Protein AF-Q16U23-F1 (afdb_monomer_lite)

Radius of gyration: 34.4 Å; chains: 1; bounding box: 84×52×74 Å

Organism: Aedes aegypti (NCBI:txid7159)

pLDDT: mean 77.45, std 17.78, range [35.06, 97.56]

Sequence (203 aa):
MEKRLAALRGIEYKDYAKANKNFLLKKDGRSEEEQIIDLMKQFEEEKEIHESMDNYRLAAVEDIENRLAALRDIPADDSSKEKPFAGKDLPSSSDDEGEENEEDAAKKLATRFLEEAAIDAKKHPMDDDEDELNNLDIPVPLDPSEIEELPWCTICNEDAVIRCVGCGGDLFCRGCFKECHDDDEDYRKHEIKPFKAVNKTKS

Structure (mmCIF, N/CA/C/O backbone):
data_AF-Q16U23-F1
#
_entry.id   AF-Q16U23-F1
#
loop_
_atom_site.group_PDB
_atom_site.id
_atom_site.type_symbol
_atom_site.label_atom_id
_atom_site.label_alt_id
_atom_site.label_comp_id
_atom_site.label_asym_id
_atom_site.label_entity_id
_atom_site.label_seq_id
_atom_site.pdbx_PDB_ins_code
_atom_site.Cartn_x
_atom_site.Cartn_y
_atom_site.Cartn_z
_atom_site.occupancy
_atom_site.B_iso_or_equiv
_atom_site.auth_seq_id
_atom_site.auth_comp_id
_atom_site.auth_asym_id
_atom_site.auth_atom_id
_atom_site.pdbx_PDB_model_num
ATOM 1 N N . MET A 1 1 ? -24.678 -12.467 29.300 1.00 74.44 1 MET A N 1
ATOM 2 C CA . MET A 1 1 ? -25.560 -13.325 28.474 1.00 74.44 1 MET A CA 1
ATOM 3 C C . MET A 1 1 ? -24.728 -14.190 27.526 1.00 74.44 1 MET A C 1
ATOM 5 O O . MET A 1 1 ? -24.894 -15.401 27.518 1.00 74.44 1 MET A O 1
ATOM 9 N N . GLU A 1 2 ? -23.757 -13.595 26.834 1.00 79.56 2 GLU A N 1
ATOM 10 C CA . GLU A 1 2 ? -22.861 -14.238 25.857 1.00 79.56 2 GLU A CA 1
ATOM 11 C C . GLU A 1 2 ? -22.093 -15.459 26.385 1.00 79.56 2 GLU A C 1
ATOM 13 O O . GLU A 1 2 ? -22.089 -16.497 25.733 1.00 79.56 2 GLU A O 1
ATOM 18 N N . LYS A 1 3 ? -21.550 -15.410 27.611 1.00 85.06 3 LYS A N 1
ATOM 19 C CA . LYS A 1 3 ? -20.885 -16.572 28.235 1.00 85.06 3 LYS A CA 1
ATOM 20 C C . LYS A 1 3 ? -21.789 -17.806 28.358 1.00 85.06 3 LYS A C 1
ATOM 22 O O . LYS A 1 3 ? -21.328 -18.929 28.188 1.00 85.06 3 LYS A O 1
ATOM 27 N N . ARG A 1 4 ? -23.082 -17.608 28.643 1.00 87.19 4 ARG A N 1
ATOM 28 C CA . ARG A 1 4 ? -24.059 -18.710 28.714 1.00 87.19 4 ARG A CA 1
ATOM 29 C C . ARG A 1 4 ? -24.419 -19.226 27.319 1.00 87.19 4 ARG A C 1
ATOM 31 O O . ARG A 1 4 ? -24.568 -20.428 27.150 1.00 87.19 4 ARG A O 1
ATOM 38 N N . LEU A 1 5 ? -24.512 -18.337 26.329 1.00 88.62 5 LEU A N 1
ATOM 39 C CA . LEU A 1 5 ? -24.772 -18.706 24.933 1.00 88.62 5 LEU A CA 1
ATOM 40 C C . LEU A 1 5 ? -23.610 -19.502 24.320 1.00 88.62 5 LEU A C 1
ATOM 42 O O . LEU A 1 5 ? -23.853 -20.491 23.638 1.00 88.62 5 LEU A O 1
ATOM 46 N N . ALA A 1 6 ? -22.363 -19.120 24.604 1.00 86.94 6 ALA A N 1
ATOM 47 C CA . ALA A 1 6 ? -21.170 -19.845 24.165 1.00 86.94 6 ALA A CA 1
ATOM 48 C C . ALA A 1 6 ? -21.098 -21.259 24.771 1.00 86.94 6 ALA A C 1
ATOM 50 O O . ALA A 1 6 ? -20.853 -22.222 24.049 1.00 86.94 6 ALA A O 1
ATOM 51 N N . ALA A 1 7 ? -21.435 -21.401 26.061 1.00 88.25 7 ALA A N 1
ATOM 52 C CA . ALA A 1 7 ? -21.515 -22.700 26.730 1.00 88.25 7 ALA A CA 1
ATOM 53 C C . ALA A 1 7 ? -22.599 -23.617 26.131 1.00 88.25 7 ALA A C 1
ATOM 55 O O . ALA A 1 7 ? -22.359 -24.810 25.972 1.00 88.25 7 ALA A O 1
ATOM 56 N N . LEU A 1 8 ? -23.762 -23.072 25.746 1.00 87.06 8 LEU A N 1
ATOM 57 C CA . LEU A 1 8 ? -24.793 -23.843 25.034 1.00 87.06 8 LEU A CA 1
ATOM 58 C C . LEU A 1 8 ? -24.373 -24.227 23.610 1.00 87.06 8 LEU A C 1
ATOM 60 O O . LEU A 1 8 ? -24.787 -25.270 23.115 1.00 87.06 8 LEU A O 1
ATOM 64 N N . ARG A 1 9 ? -23.570 -23.390 22.945 1.00 87.25 9 ARG A N 1
ATOM 65 C CA . ARG A 1 9 ? -23.052 -23.650 21.594 1.00 87.25 9 ARG A CA 1
ATOM 66 C C . ARG A 1 9 ? -21.810 -24.553 21.585 1.00 87.25 9 ARG A C 1
ATOM 68 O O . ARG A 1 9 ? -21.338 -24.880 20.505 1.00 87.25 9 ARG A O 1
ATOM 75 N N . GLY A 1 10 ? -21.288 -24.958 22.750 1.00 85.69 10 GLY A N 1
ATOM 76 C CA . GLY A 1 10 ? -20.089 -25.800 22.862 1.00 85.69 10 GLY A CA 1
ATOM 77 C C . GLY A 1 10 ? -18.794 -25.108 22.422 1.00 85.69 10 GLY A C 1
ATOM 78 O O . GLY A 1 10 ? -17.816 -25.782 22.116 1.00 85.69 10 GLY A O 1
ATOM 79 N N . ILE A 1 11 ? -18.787 -23.773 22.367 1.00 84.00 11 ILE A N 1
ATOM 80 C CA . ILE A 1 11 ? -17.655 -22.967 21.896 1.00 84.00 11 ILE A CA 1
ATOM 81 C C . ILE A 1 11 ? -17.009 -22.279 23.100 1.00 84.00 11 ILE A C 1
ATOM 83 O O . ILE A 1 11 ? -17.699 -21.800 24.005 1.00 84.00 11 ILE A O 1
ATOM 87 N N . GLU A 1 12 ? -15.677 -22.218 23.113 1.00 81.50 12 GLU A N 1
ATOM 88 C CA . GLU A 1 12 ? -14.923 -21.509 24.145 1.00 81.50 12 GLU A CA 1
ATOM 89 C C . GLU A 1 12 ? -15.281 -20.014 24.146 1.00 81.50 12 GLU A C 1
ATOM 91 O O . GLU A 1 12 ? -15.182 -19.319 23.133 1.00 81.50 12 GLU A O 1
ATOM 96 N N . TYR A 1 13 ? -15.707 -19.504 25.302 1.00 82.81 13 TYR A N 1
ATOM 97 C CA . TYR A 1 13 ? -16.031 -18.091 25.461 1.00 82.81 13 TYR A CA 1
ATOM 98 C C . TYR A 1 13 ? -14.754 -17.260 25.613 1.00 82.81 13 TYR A C 1
ATOM 100 O O . TYR A 1 13 ? -14.077 -17.343 26.640 1.00 82.81 13 TYR A O 1
ATOM 108 N N . LYS A 1 14 ? -14.472 -16.410 24.624 1.00 80.62 14 LYS A N 1
ATOM 109 C CA . LYS A 1 14 ? -13.379 -15.433 24.659 1.00 80.62 14 LYS A CA 1
ATOM 110 C C . LYS A 1 14 ? -13.944 -14.037 24.911 1.00 80.62 14 LYS A C 1
ATOM 112 O O . LYS A 1 14 ? -14.815 -13.563 24.189 1.00 80.62 14 LYS A O 1
ATOM 117 N N . ASP A 1 15 ? -13.453 -13.383 25.960 1.00 82.12 15 ASP A N 1
ATOM 118 C CA . ASP A 1 15 ? -13.866 -12.027 26.332 1.00 82.12 15 ASP A CA 1
ATOM 119 C C . ASP A 1 15 ? -13.068 -10.994 25.525 1.00 82.12 15 ASP A C 1
ATOM 121 O O . ASP A 1 15 ? -12.109 -10.385 26.008 1.00 82.12 15 ASP A O 1
ATOM 125 N N . TYR A 1 16 ? -13.445 -10.843 24.255 1.00 79.00 16 TYR A N 1
ATOM 126 C CA . TYR A 1 16 ? -12.785 -9.931 23.322 1.00 79.00 16 TYR A CA 1
ATOM 127 C C . TYR A 1 16 ? -12.897 -8.468 23.756 1.00 79.00 16 TYR A C 1
ATOM 129 O O . TYR A 1 16 ? -11.963 -7.699 23.558 1.00 79.00 16 TYR A O 1
ATOM 137 N N . ALA A 1 17 ? -13.984 -8.080 24.429 1.00 78.19 17 ALA A N 1
ATOM 138 C CA . ALA A 1 17 ? -14.135 -6.727 24.959 1.00 78.19 17 ALA A CA 1
ATOM 139 C C . ALA A 1 17 ? -13.076 -6.419 26.030 1.00 78.19 17 ALA A C 1
ATOM 141 O O . ALA A 1 17 ? -12.505 -5.326 26.059 1.00 78.19 17 ALA A O 1
ATOM 142 N N . LYS A 1 18 ? -12.775 -7.387 26.902 1.00 77.06 18 LYS A N 1
ATOM 143 C CA . LYS A 1 18 ? -11.715 -7.254 27.905 1.00 77.06 18 LYS A CA 1
ATOM 144 C C . LYS A 1 18 ? -10.317 -7.372 27.295 1.00 77.06 18 LYS A C 1
ATOM 146 O O . LYS A 1 18 ? -9.423 -6.636 27.709 1.00 77.06 18 LYS A O 1
ATOM 151 N N . ALA A 1 19 ? -10.129 -8.253 26.314 1.00 77.31 19 ALA A N 1
ATOM 152 C CA . ALA A 1 19 ? -8.865 -8.390 25.595 1.00 77.31 19 ALA A CA 1
ATOM 153 C C . ALA A 1 19 ? -8.507 -7.103 24.832 1.00 77.31 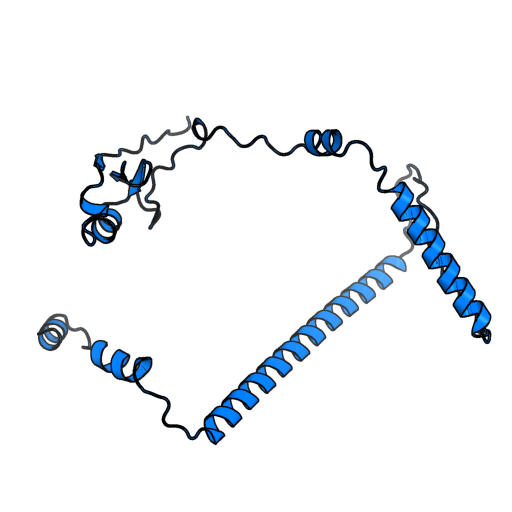19 ALA A C 1
ATOM 155 O O . ALA A 1 19 ? -7.409 -6.583 25.007 1.00 77.31 19 ALA A O 1
ATOM 156 N N . ASN A 1 20 ? -9.461 -6.521 24.101 1.00 75.94 20 ASN A N 1
ATOM 157 C CA . ASN A 1 20 ? -9.262 -5.278 23.354 1.00 75.94 20 ASN A CA 1
ATOM 158 C C . ASN A 1 20 ? -8.983 -4.094 24.280 1.00 75.94 20 ASN A C 1
ATOM 160 O O . ASN A 1 20 ? -8.070 -3.321 24.015 1.00 75.94 20 ASN A O 1
ATOM 164 N N . LYS A 1 21 ? -9.692 -3.974 25.412 1.00 76.44 21 LYS A N 1
ATOM 165 C CA . LYS A 1 21 ? -9.379 -2.949 26.426 1.00 76.44 21 LYS A CA 1
ATOM 166 C C . LYS A 1 21 ? -7.972 -3.112 27.001 1.00 76.44 21 LYS A C 1
ATOM 168 O O . LYS A 1 21 ? -7.301 -2.126 27.276 1.00 76.44 21 LYS A O 1
ATOM 173 N N . ASN A 1 22 ? -7.521 -4.350 27.171 1.00 74.25 22 ASN A N 1
ATOM 174 C CA . ASN A 1 22 ? -6.187 -4.636 27.679 1.00 74.25 22 ASN A CA 1
ATOM 175 C C . ASN A 1 22 ? -5.072 -4.470 26.642 1.00 74.25 22 ASN A C 1
ATOM 177 O O . ASN A 1 22 ? -3.918 -4.420 27.055 1.00 74.25 22 ASN A O 1
ATOM 181 N N . PHE A 1 23 ? -5.383 -4.443 25.349 1.00 75.50 23 PHE A N 1
ATOM 182 C CA . PHE A 1 23 ? -4.386 -4.358 24.284 1.00 75.50 23 PHE A CA 1
ATOM 183 C C . PHE A 1 23 ? -4.343 -2.960 23.654 1.00 75.50 23 PHE A C 1
ATOM 185 O O . PHE A 1 23 ? -3.281 -2.360 23.607 1.00 75.50 23 PHE A O 1
ATOM 192 N N . LEU A 1 24 ? -5.492 -2.397 23.261 1.00 74.25 24 LEU A N 1
ATOM 193 C CA . LEU A 1 24 ? -5.557 -1.097 22.579 1.00 74.25 24 LEU A CA 1
ATOM 194 C C . LEU A 1 24 ? -5.552 0.109 23.531 1.00 74.25 24 LEU A C 1
ATOM 196 O O . LEU A 1 24 ? -5.173 1.200 23.124 1.00 74.25 24 LEU A O 1
ATOM 200 N N . LEU A 1 25 ? -6.024 -0.046 24.774 1.00 74.56 25 LEU A N 1
ATOM 201 C CA . LEU A 1 25 ? -6.230 1.082 25.702 1.00 74.56 25 LEU A CA 1
ATOM 202 C C . LEU A 1 25 ? -5.202 1.147 26.841 1.00 74.56 25 LEU A C 1
ATOM 204 O O . LEU A 1 25 ? -5.287 2.040 27.690 1.00 74.56 25 LEU A O 1
ATOM 208 N N . LYS A 1 26 ? -4.238 0.223 26.898 1.00 77.25 26 LYS A N 1
ATOM 209 C CA . LYS A 1 26 ? -3.157 0.321 27.881 1.00 77.25 26 LYS A CA 1
ATOM 210 C C . LYS A 1 26 ? -2.155 1.364 27.410 1.00 77.25 26 LYS A C 1
ATOM 212 O O . LYS A 1 26 ? -1.522 1.193 26.378 1.00 77.25 26 LYS A O 1
ATOM 217 N N . LYS A 1 27 ? -2.019 2.437 28.189 1.00 75.75 27 LYS A N 1
ATOM 218 C CA . LYS A 1 27 ? -0.905 3.374 28.036 1.00 75.75 27 LYS A CA 1
ATOM 219 C C . LYS A 1 27 ? 0.396 2.636 28.335 1.00 75.75 27 LYS A C 1
ATOM 221 O O . LYS A 1 27 ? 0.423 1.828 29.267 1.00 75.75 27 LYS A O 1
ATOM 226 N N . ASP A 1 28 ? 1.428 2.910 27.540 1.00 80.88 28 ASP A N 1
ATOM 227 C CA . ASP A 1 28 ? 2.767 2.392 27.799 1.00 80.88 28 ASP A CA 1
ATOM 228 C C . ASP A 1 28 ? 3.204 2.854 29.197 1.00 80.88 28 ASP A C 1
ATOM 230 O O . ASP A 1 28 ? 3.132 4.038 29.527 1.00 80.88 28 ASP A O 1
ATOM 234 N N . GLY A 1 29 ? 3.527 1.884 30.049 1.00 85.38 29 GLY A N 1
ATOM 235 C CA . GLY A 1 29 ? 3.962 2.115 31.424 1.00 85.38 29 GLY A CA 1
ATOM 236 C C . GLY A 1 29 ? 5.479 2.098 31.576 1.00 85.38 29 GLY A C 1
ATOM 237 O O . GLY A 1 29 ? 5.958 2.262 32.697 1.00 85.38 29 GLY A O 1
ATOM 238 N N . ARG A 1 30 ? 6.217 1.852 30.484 1.00 86.31 30 ARG A N 1
ATOM 239 C CA . ARG A 1 30 ? 7.680 1.898 30.456 1.00 86.31 30 ARG A CA 1
ATOM 240 C C . ARG A 1 30 ? 8.172 3.321 30.684 1.00 86.31 30 ARG A C 1
ATOM 242 O O . ARG A 1 30 ? 7.500 4.279 30.297 1.00 86.31 30 ARG A O 1
ATOM 249 N N . SER A 1 31 ? 9.345 3.444 31.298 1.00 93.81 31 SER A N 1
ATOM 250 C CA . SER A 1 31 ? 10.021 4.737 31.458 1.00 93.81 31 SER A CA 1
ATOM 251 C C . SER A 1 31 ? 10.294 5.371 30.090 1.00 93.81 31 SER A C 1
ATOM 253 O O . SER A 1 31 ? 10.487 4.656 29.108 1.00 93.81 31 SER A O 1
ATOM 255 N N . GLU A 1 32 ? 10.366 6.701 30.019 1.00 91.88 32 GLU A N 1
ATOM 256 C CA . GLU A 1 32 ? 10.767 7.411 28.794 1.00 91.88 32 GLU A CA 1
ATOM 257 C C . GLU A 1 32 ? 12.127 6.909 28.281 1.00 91.88 32 GLU A C 1
ATOM 259 O O . GLU A 1 32 ? 12.302 6.708 27.084 1.00 91.88 32 GLU A O 1
ATOM 264 N N . GLU A 1 33 ? 13.063 6.605 29.186 1.00 93.50 33 GLU A N 1
ATOM 265 C CA . GLU A 1 33 ? 14.373 6.039 28.838 1.00 93.50 33 GLU A CA 1
ATOM 266 C C . GLU A 1 33 ? 14.252 4.666 28.162 1.00 93.50 33 GLU A C 1
ATOM 268 O O . GLU A 1 33 ? 14.900 4.407 27.152 1.00 93.50 33 GLU A O 1
ATOM 273 N N . GLU A 1 34 ? 13.390 3.791 28.682 1.00 94.56 34 GLU A N 1
ATOM 274 C CA . GLU A 1 34 ? 13.154 2.459 28.114 1.00 94.56 34 GLU A CA 1
ATOM 275 C C . GLU A 1 34 ? 12.469 2.546 26.747 1.00 94.56 34 GLU A C 1
ATOM 277 O O . GLU A 1 34 ? 12.786 1.766 25.851 1.00 94.56 34 GLU A O 1
ATOM 282 N N . GLN A 1 35 ? 11.559 3.507 26.569 1.00 93.25 35 GLN A N 1
ATOM 283 C CA . GLN A 1 35 ? 10.915 3.772 25.281 1.00 93.25 35 GLN A CA 1
ATOM 284 C C . GLN A 1 35 ? 11.929 4.270 24.243 1.00 93.25 35 GLN A C 1
ATOM 286 O O . GLN A 1 35 ? 11.892 3.836 23.094 1.00 93.25 35 GLN A O 1
ATOM 291 N N . ILE A 1 36 ? 12.861 5.140 24.644 1.00 95.44 36 ILE A N 1
ATOM 292 C CA . ILE A 1 36 ? 13.929 5.630 23.764 1.00 95.44 36 ILE A CA 1
ATOM 293 C C . ILE A 1 36 ? 14.875 4.491 23.374 1.00 95.44 36 ILE A C 1
ATOM 295 O O . ILE A 1 36 ? 15.218 4.373 22.202 1.00 95.44 36 ILE A O 1
ATOM 299 N N . ILE A 1 37 ? 15.271 3.632 24.319 1.00 96.25 37 ILE A N 1
ATOM 300 C CA . ILE A 1 37 ? 16.136 2.475 24.036 1.00 96.25 37 ILE A CA 1
ATOM 301 C C . ILE A 1 37 ? 15.467 1.522 23.037 1.00 96.25 37 ILE A C 1
ATOM 303 O O . ILE A 1 37 ? 16.113 1.063 22.099 1.00 96.25 37 ILE A O 1
ATOM 307 N N . ASP A 1 38 ? 14.177 1.244 23.217 1.00 95.62 38 ASP A N 1
ATOM 308 C CA . ASP A 1 38 ? 13.393 0.404 22.306 1.00 95.62 38 ASP A CA 1
ATOM 309 C C . ASP A 1 38 ? 13.312 1.013 20.899 1.00 95.62 38 ASP A C 1
ATOM 311 O O . ASP A 1 38 ? 13.543 0.327 19.906 1.00 95.62 38 ASP A O 1
ATOM 315 N N . LEU A 1 39 ? 13.084 2.327 20.812 1.00 95.44 39 LEU A N 1
ATOM 316 C CA . LEU A 1 39 ? 13.055 3.046 19.541 1.00 95.44 39 LEU A CA 1
ATOM 317 C C . LEU A 1 39 ? 14.425 3.054 18.846 1.00 95.44 39 LEU A C 1
ATOM 319 O O . LEU A 1 39 ? 14.506 2.854 17.636 1.00 95.44 39 LEU A O 1
ATOM 323 N N . MET A 1 40 ? 15.509 3.252 19.601 1.00 96.50 40 MET A N 1
ATOM 324 C CA . MET A 1 40 ? 16.873 3.166 19.072 1.00 96.50 40 MET A CA 1
ATOM 325 C C . MET A 1 40 ? 17.175 1.765 18.541 1.00 96.50 40 MET A C 1
ATOM 327 O O . MET A 1 40 ? 17.750 1.636 17.464 1.00 96.50 40 MET A O 1
ATOM 331 N N . LYS A 1 41 ? 16.746 0.724 19.261 1.00 97.19 41 LYS A N 1
ATOM 332 C CA . LYS A 1 41 ? 16.894 -0.667 18.829 1.00 97.19 41 LYS A CA 1
ATOM 333 C C . LYS A 1 41 ? 16.122 -0.941 17.539 1.00 97.19 41 LYS A C 1
ATOM 335 O O . LYS A 1 41 ? 16.677 -1.535 16.625 1.00 97.19 41 LYS A O 1
ATOM 340 N N . GLN A 1 42 ? 14.878 -0.469 17.441 1.00 96.81 42 GLN A N 1
ATOM 341 C CA . GLN A 1 42 ? 14.081 -0.584 16.219 1.00 96.81 42 GLN A CA 1
ATOM 342 C C . GLN A 1 42 ? 14.784 0.081 15.026 1.00 96.81 42 GLN A C 1
ATOM 344 O O . GLN A 1 42 ? 14.827 -0.493 13.942 1.00 96.81 42 GLN A O 1
ATOM 349 N N . PHE A 1 43 ? 15.360 1.269 15.227 1.00 97.56 43 PHE A N 1
ATOM 350 C CA . PHE A 1 43 ? 16.092 1.976 14.178 1.00 97.56 43 PHE A CA 1
ATOM 351 C C . PHE A 1 43 ? 17.371 1.242 13.750 1.00 97.56 43 PHE A C 1
ATOM 353 O O . PHE A 1 43 ? 17.695 1.200 12.566 1.00 97.56 43 PHE A O 1
ATOM 360 N N . GLU A 1 44 ? 18.105 0.656 14.698 1.00 96.56 44 GLU A N 1
ATOM 361 C CA . GLU A 1 44 ? 19.303 -0.135 14.398 1.00 96.56 44 GLU A CA 1
ATOM 362 C C . GLU A 1 44 ? 18.964 -1.403 13.601 1.00 96.56 44 GLU A C 1
ATOM 364 O O . GLU A 1 44 ? 19.615 -1.682 12.597 1.00 96.56 44 GLU A O 1
ATOM 369 N N . GLU A 1 45 ? 17.899 -2.113 13.982 1.00 96.75 45 GLU A N 1
ATOM 370 C CA . GLU A 1 45 ? 17.389 -3.270 13.235 1.00 96.75 45 GLU A CA 1
ATOM 371 C C . GLU A 1 45 ? 16.931 -2.882 11.821 1.00 96.75 45 GLU A C 1
ATOM 373 O O . GLU A 1 45 ? 17.238 -3.570 10.848 1.00 96.75 45 GLU A O 1
ATOM 378 N N . GLU A 1 46 ? 16.224 -1.759 11.681 1.00 96.25 46 GLU A N 1
ATOM 379 C CA . GLU A 1 46 ? 15.806 -1.240 10.377 1.00 96.25 46 GLU A CA 1
ATOM 380 C C . GLU A 1 46 ? 17.020 -0.906 9.503 1.00 96.25 46 GLU A C 1
ATOM 382 O O . GLU A 1 46 ? 17.075 -1.292 8.333 1.00 96.25 46 GLU A O 1
ATOM 387 N N . LYS A 1 47 ? 18.038 -0.264 10.082 1.00 96.81 47 LYS A N 1
ATOM 388 C CA . LYS A 1 47 ? 19.294 0.032 9.394 1.00 96.81 47 LYS A CA 1
ATOM 389 C C . LYS A 1 47 ? 19.995 -1.244 8.914 1.00 96.81 47 LYS A C 1
ATOM 391 O O . LYS A 1 47 ? 20.440 -1.283 7.769 1.00 96.81 47 LYS A O 1
ATOM 396 N N . GLU A 1 48 ? 20.066 -2.286 9.742 1.00 96.69 48 GLU A N 1
ATOM 397 C CA . GLU A 1 48 ? 20.654 -3.575 9.353 1.00 96.69 48 GLU A CA 1
ATOM 398 C C . GLU A 1 48 ? 19.887 -4.213 8.183 1.00 96.69 48 GLU A C 1
ATOM 400 O O . GLU A 1 48 ? 20.493 -4.709 7.229 1.00 96.69 48 GLU A O 1
ATOM 405 N N . ILE A 1 49 ? 18.551 -4.142 8.196 1.00 96.31 49 ILE A N 1
ATOM 406 C CA . ILE A 1 49 ? 17.721 -4.620 7.082 1.00 96.31 49 ILE A CA 1
ATOM 407 C C . ILE A 1 49 ? 18.052 -3.851 5.798 1.00 96.31 49 ILE A C 1
ATOM 409 O O . ILE A 1 49 ? 18.242 -4.482 4.754 1.00 96.31 49 ILE A O 1
ATOM 413 N N . HIS A 1 50 ? 18.166 -2.523 5.862 1.00 93.25 50 HIS A N 1
ATOM 414 C CA . HIS A 1 50 ? 18.558 -1.702 4.715 1.00 93.25 50 HIS A CA 1
ATOM 415 C C . HIS A 1 50 ? 19.927 -2.107 4.155 1.00 93.25 50 HIS A C 1
ATOM 417 O O . HIS A 1 50 ? 20.029 -2.403 2.964 1.00 93.25 50 HIS A O 1
ATOM 423 N N . GLU A 1 51 ? 20.949 -2.208 5.007 1.00 95.69 51 GLU A N 1
ATOM 424 C CA . GLU A 1 51 ? 22.299 -2.614 4.596 1.00 95.69 51 GLU A CA 1
ATOM 425 C C . GLU A 1 51 ? 22.311 -4.026 3.988 1.00 95.69 51 GLU A C 1
ATOM 427 O O . GLU A 1 51 ? 22.939 -4.263 2.954 1.00 95.69 51 GLU A O 1
ATOM 432 N N . SER A 1 52 ? 21.571 -4.970 4.577 1.00 95.38 52 SER A N 1
ATOM 433 C CA . SER A 1 52 ? 21.462 -6.336 4.052 1.00 95.38 52 SER A CA 1
ATOM 434 C C . SER A 1 52 ? 20.804 -6.385 2.668 1.00 95.38 52 SER A C 1
ATOM 436 O O . SER A 1 52 ? 21.245 -7.132 1.791 1.00 95.38 52 SER A O 1
ATOM 438 N N . MET A 1 53 ? 19.775 -5.561 2.450 1.00 94.75 53 MET A N 1
ATOM 439 C CA . MET A 1 53 ? 19.062 -5.478 1.181 1.00 94.75 53 MET A CA 1
ATOM 440 C C . MET A 1 53 ? 19.946 -4.861 0.097 1.00 94.75 53 MET A C 1
ATOM 442 O O . MET A 1 53 ? 19.947 -5.333 -1.040 1.00 94.75 53 MET A O 1
ATOM 446 N N . ASP A 1 54 ? 20.717 -3.834 0.441 1.00 95.00 54 ASP A N 1
ATOM 447 C CA . ASP A 1 54 ? 21.635 -3.199 -0.499 1.00 95.00 54 ASP A CA 1
ATOM 448 C C . ASP A 1 54 ? 22.784 -4.136 -0.871 1.00 95.00 54 ASP A C 1
ATOM 450 O O . ASP A 1 54 ? 23.087 -4.282 -2.054 1.00 95.00 54 ASP A O 1
ATOM 454 N N . ASN A 1 55 ? 23.329 -4.886 0.089 1.00 95.31 55 ASN A N 1
ATOM 455 C CA . ASN A 1 55 ? 24.311 -5.934 -0.197 1.00 95.31 55 ASN A CA 1
ATOM 456 C C . ASN A 1 55 ? 23.754 -7.008 -1.141 1.00 95.31 55 ASN A C 1
ATOM 458 O O . ASN A 1 55 ? 24.437 -7.421 -2.077 1.00 95.31 55 ASN A O 1
ATOM 462 N N . TYR A 1 56 ? 22.505 -7.439 -0.941 1.00 95.38 56 TYR A N 1
ATOM 463 C CA . TYR A 1 56 ? 21.855 -8.386 -1.849 1.00 95.38 56 TYR A CA 1
ATOM 464 C C . TYR A 1 56 ? 21.705 -7.815 -3.265 1.00 95.38 56 TYR A C 1
ATOM 466 O O . TYR A 1 56 ? 21.991 -8.505 -4.245 1.00 95.38 56 TYR A O 1
ATOM 474 N N . ARG A 1 57 ? 21.287 -6.548 -3.388 1.00 95.75 57 ARG A N 1
ATOM 475 C CA . ARG A 1 57 ? 21.169 -5.865 -4.685 1.00 95.75 57 ARG A CA 1
ATOM 476 C C . ARG A 1 57 ? 22.514 -5.763 -5.391 1.00 95.75 57 ARG A C 1
ATOM 478 O O . ARG A 1 57 ? 22.586 -6.084 -6.572 1.00 95.75 57 ARG A O 1
ATOM 485 N N . LEU A 1 58 ? 23.561 -5.357 -4.677 1.00 95.88 58 LEU A N 1
ATOM 486 C CA . LEU A 1 58 ? 24.913 -5.246 -5.223 1.00 95.88 58 LEU A CA 1
ATOM 487 C C . LEU A 1 58 ? 25.436 -6.608 -5.691 1.00 95.88 58 LEU A C 1
ATOM 489 O O . LEU A 1 58 ? 25.915 -6.714 -6.815 1.00 95.88 58 LEU A O 1
ATOM 493 N N . ALA A 1 59 ? 25.245 -7.663 -4.895 1.00 95.56 59 ALA A N 1
ATOM 494 C CA . ALA A 1 59 ? 25.625 -9.021 -5.282 1.00 95.56 59 ALA A CA 1
ATOM 495 C C . ALA A 1 59 ? 24.863 -9.518 -6.527 1.00 95.56 59 ALA A C 1
ATOM 497 O O . ALA A 1 59 ? 25.430 -10.198 -7.380 1.00 95.56 59 ALA A O 1
ATOM 498 N N . ALA A 1 60 ? 23.578 -9.172 -6.661 1.00 96.06 60 ALA A N 1
ATOM 499 C CA . ALA A 1 60 ? 22.796 -9.512 -7.849 1.00 96.06 60 ALA A CA 1
ATOM 500 C C . ALA A 1 60 ? 23.288 -8.770 -9.103 1.00 96.06 60 ALA A C 1
ATOM 502 O O . ALA A 1 60 ? 23.315 -9.353 -10.186 1.00 96.06 60 ALA A O 1
ATOM 503 N N . VAL A 1 61 ? 23.686 -7.501 -8.967 1.00 95.94 61 VAL A N 1
ATOM 504 C CA . VAL A 1 61 ? 24.289 -6.730 -10.065 1.00 95.94 61 VAL A CA 1
ATOM 505 C C . VAL A 1 61 ? 25.633 -7.337 -10.470 1.00 95.94 61 VAL A C 1
ATOM 507 O O . VAL A 1 61 ? 25.848 -7.558 -11.658 1.00 95.94 61 VAL A O 1
ATOM 510 N N . GLU A 1 62 ? 26.480 -7.702 -9.507 1.00 96.31 62 GLU A N 1
ATOM 511 C CA . GLU A 1 62 ? 27.769 -8.354 -9.767 1.00 96.31 62 GLU A CA 1
ATOM 512 C C . GLU A 1 62 ? 27.604 -9.687 -10.528 1.00 96.31 62 GLU A C 1
ATOM 514 O O . GLU A 1 62 ? 28.317 -9.946 -11.499 1.00 96.31 62 GLU A O 1
ATOM 519 N N . ASP A 1 63 ? 26.625 -10.527 -10.161 1.00 96.31 63 ASP A N 1
ATOM 520 C CA . ASP A 1 63 ? 26.312 -11.756 -10.914 1.00 96.31 63 ASP A CA 1
ATOM 521 C C . ASP A 1 63 ? 25.914 -11.454 -12.368 1.00 96.31 63 ASP A C 1
ATOM 523 O O . ASP A 1 63 ? 26.370 -12.120 -13.304 1.00 96.31 63 ASP A O 1
ATOM 527 N N . ILE A 1 64 ? 25.092 -10.423 -12.583 1.00 95.44 64 ILE A N 1
ATOM 528 C CA . ILE A 1 64 ? 24.681 -10.001 -13.927 1.00 95.44 64 ILE A CA 1
ATOM 529 C C . ILE A 1 64 ? 25.892 -9.519 -14.732 1.00 95.44 64 ILE A C 1
ATOM 531 O O . ILE A 1 64 ? 26.048 -9.923 -15.885 1.00 95.44 64 ILE A O 1
ATOM 535 N N . GLU A 1 65 ? 26.757 -8.696 -14.144 1.00 95.19 65 GLU A N 1
ATOM 536 C CA . GLU A 1 65 ? 27.970 -8.191 -14.792 1.00 95.19 65 GLU A CA 1
ATOM 537 C C . GLU A 1 65 ? 28.905 -9.332 -15.206 1.00 95.19 65 GLU A C 1
ATOM 539 O O . GLU A 1 65 ? 29.328 -9.393 -16.364 1.00 95.19 65 GLU A O 1
ATOM 544 N N . ASN A 1 66 ? 29.130 -10.300 -14.316 1.00 94.69 66 ASN A N 1
ATOM 545 C CA . ASN A 1 66 ? 29.930 -11.491 -14.601 1.00 94.69 66 ASN A CA 1
ATOM 546 C C . ASN A 1 66 ? 29.345 -12.317 -15.757 1.00 94.69 66 ASN A C 1
ATOM 548 O O . ASN A 1 66 ? 30.069 -12.768 -16.650 1.00 94.69 66 ASN A O 1
ATOM 552 N N . ARG A 1 67 ? 28.018 -12.487 -15.790 1.00 94.62 67 ARG A N 1
ATOM 553 C CA . ARG A 1 67 ? 27.327 -13.195 -16.880 1.00 94.62 67 ARG A CA 1
ATOM 554 C C . ARG A 1 67 ? 27.425 -12.448 -18.208 1.00 94.62 67 ARG A C 1
ATOM 556 O O . ARG A 1 67 ? 27.583 -13.083 -19.249 1.00 94.62 67 ARG A O 1
ATOM 563 N N . LEU A 1 68 ? 27.339 -11.119 -18.191 1.00 92.94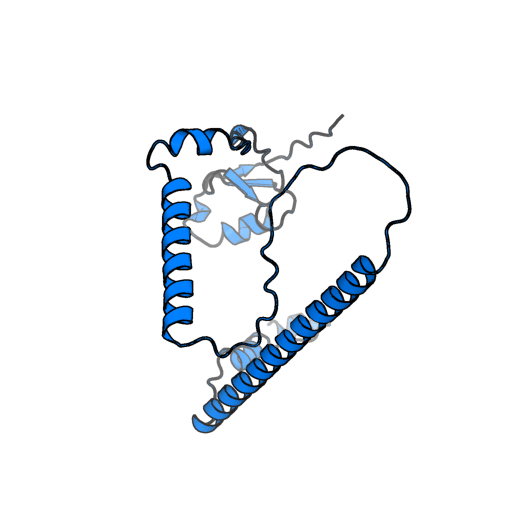 68 LEU A N 1
ATOM 564 C CA . LEU A 1 68 ? 27.490 -10.294 -19.390 1.00 92.94 68 LEU A CA 1
ATOM 565 C C . LEU A 1 68 ? 28.923 -10.334 -19.929 1.00 92.94 68 LEU A C 1
ATOM 567 O O . LEU A 1 68 ? 29.095 -10.422 -21.143 1.00 92.94 68 LEU A O 1
ATOM 571 N N . ALA A 1 69 ? 29.933 -10.315 -19.057 1.00 91.19 69 ALA A N 1
ATOM 572 C CA . ALA A 1 69 ? 31.331 -10.480 -19.451 1.00 91.19 69 ALA A CA 1
ATOM 573 C C . ALA A 1 69 ? 31.558 -11.840 -20.133 1.00 91.19 69 ALA A C 1
ATOM 575 O O . ALA A 1 69 ? 32.038 -11.890 -21.263 1.00 91.19 69 ALA A O 1
ATOM 576 N N . ALA A 1 70 ? 31.075 -12.927 -19.521 1.00 91.75 70 ALA A N 1
ATOM 577 C CA . ALA A 1 70 ? 31.179 -14.269 -20.093 1.00 91.75 70 ALA A CA 1
ATOM 578 C C . ALA A 1 70 ? 30.487 -14.405 -21.463 1.00 91.75 70 ALA A C 1
ATOM 580 O O . ALA A 1 70 ? 30.961 -15.146 -22.317 1.00 91.75 70 ALA A O 1
ATOM 581 N N . LEU A 1 71 ? 29.375 -13.695 -21.693 1.00 88.12 71 LEU A N 1
ATOM 582 C CA . LEU A 1 71 ? 28.690 -13.671 -22.991 1.00 88.12 71 LEU A CA 1
ATOM 583 C C . LEU A 1 71 ? 29.425 -12.833 -24.044 1.00 88.12 71 LEU A C 1
ATOM 585 O O . LEU A 1 71 ? 29.331 -13.141 -25.230 1.00 88.12 71 LEU A O 1
ATOM 589 N N . ARG A 1 72 ? 30.141 -11.782 -23.632 1.00 84.19 72 ARG A N 1
ATOM 590 C CA . ARG A 1 72 ? 30.941 -10.937 -24.532 1.00 84.19 72 ARG A CA 1
ATOM 591 C C . ARG A 1 72 ? 32.210 -11.636 -25.024 1.00 84.19 72 ARG A C 1
ATOM 593 O O . ARG A 1 72 ? 32.620 -11.378 -26.151 1.00 84.19 72 ARG A O 1
ATOM 600 N N . ASP A 1 73 ? 32.777 -12.539 -24.228 1.00 68.12 73 ASP A N 1
ATOM 601 C CA . ASP A 1 73 ? 33.993 -13.290 -24.572 1.00 68.12 73 ASP A CA 1
ATOM 602 C C . ASP A 1 73 ? 33.741 -14.528 -25.457 1.00 68.12 73 ASP A C 1
ATOM 604 O O . ASP A 1 73 ? 34.685 -15.216 -25.848 1.00 68.12 73 ASP A O 1
ATOM 608 N N . ILE A 1 74 ? 32.484 -14.823 -25.811 1.00 60.94 74 ILE A N 1
ATOM 609 C CA . ILE A 1 74 ? 32.154 -15.854 -26.804 1.00 60.94 74 ILE A CA 1
ATOM 610 C C . ILE A 1 74 ? 32.216 -15.200 -28.195 1.00 60.94 74 ILE A C 1
ATOM 612 O O . ILE A 1 74 ? 31.323 -14.415 -28.528 1.00 60.94 74 ILE A O 1
ATOM 616 N N . PRO A 1 75 ? 33.219 -15.502 -29.046 1.00 49.25 75 PRO A N 1
ATOM 617 C CA . PRO A 1 75 ? 33.211 -15.021 -30.418 1.00 49.25 75 PRO A CA 1
ATOM 618 C C . PRO A 1 75 ? 32.016 -15.649 -31.139 1.00 49.25 75 PRO A C 1
ATOM 620 O O . PRO A 1 75 ? 31.912 -16.870 -31.251 1.00 49.25 75 PRO A O 1
ATOM 623 N N . ALA A 1 76 ? 31.092 -14.807 -31.598 1.00 49.97 76 ALA A N 1
ATOM 624 C CA . ALA A 1 76 ? 29.958 -15.226 -32.407 1.00 49.97 76 ALA A CA 1
ATOM 625 C C . ALA A 1 76 ? 30.459 -15.776 -33.755 1.00 49.97 76 ALA A C 1
ATOM 627 O O . ALA A 1 76 ? 30.723 -15.009 -34.681 1.00 49.97 76 ALA A O 1
ATOM 628 N N . ASP A 1 77 ? 30.603 -17.098 -33.854 1.00 41.12 77 ASP A N 1
ATOM 629 C CA . ASP A 1 77 ? 30.833 -17.797 -35.117 1.00 41.12 77 ASP A CA 1
ATOM 630 C C . ASP A 1 77 ? 29.486 -18.219 -35.739 1.00 41.12 77 ASP A C 1
ATOM 632 O O . ASP A 1 77 ? 28.798 -19.119 -35.263 1.00 41.12 77 ASP A O 1
ATOM 636 N N . ASP A 1 78 ? 29.133 -17.454 -36.774 1.00 44.06 78 ASP A N 1
ATOM 637 C CA . ASP A 1 78 ? 28.329 -17.748 -37.967 1.00 44.06 78 ASP A CA 1
ATOM 638 C C . ASP A 1 78 ? 26.883 -18.279 -37.848 1.00 44.06 78 ASP A C 1
ATOM 640 O O . ASP A 1 78 ? 26.634 -19.475 -37.700 1.00 44.06 78 ASP A O 1
ATOM 644 N N . SER A 1 79 ? 25.903 -17.392 -38.095 1.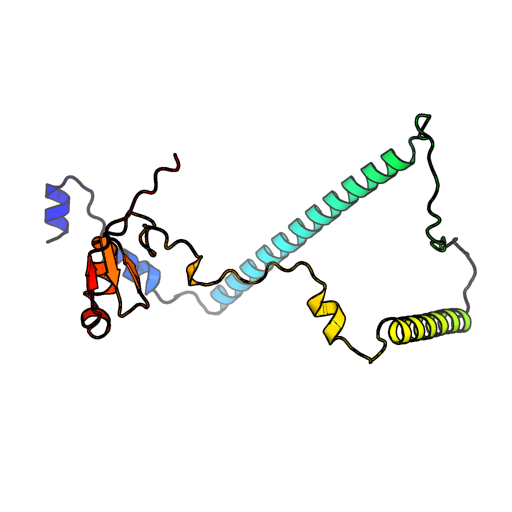00 42.03 79 SER A N 1
ATOM 645 C CA . SER A 1 79 ? 24.964 -17.511 -39.237 1.00 42.03 79 SER A CA 1
ATOM 646 C C . SER A 1 79 ? 23.847 -16.453 -39.195 1.00 42.03 79 SER A C 1
ATOM 648 O O . SER A 1 79 ? 22.799 -16.685 -38.606 1.00 42.03 79 SER A O 1
ATOM 650 N N . SER A 1 80 ? 24.055 -15.315 -39.871 1.00 38.75 80 SER A N 1
ATOM 651 C CA . SER A 1 80 ? 23.117 -14.705 -40.843 1.00 38.75 80 SER A CA 1
ATOM 652 C C . SER A 1 80 ? 23.431 -13.219 -41.051 1.00 38.75 80 SER A C 1
ATOM 654 O O . SER A 1 80 ? 23.173 -12.373 -40.197 1.00 38.75 80 SER A O 1
ATOM 656 N N . LYS A 1 81 ? 23.972 -12.909 -42.233 1.00 42.22 81 LYS A N 1
ATOM 657 C CA . LYS A 1 81 ? 24.052 -11.560 -42.804 1.00 42.22 81 LYS A CA 1
ATOM 658 C C . LYS A 1 81 ? 22.661 -10.913 -42.818 1.00 42.22 81 LYS A C 1
ATOM 660 O O . LYS A 1 81 ? 21.750 -11.537 -43.344 1.00 42.22 81 LYS A O 1
ATOM 665 N N . GLU A 1 82 ? 22.546 -9.674 -42.331 1.00 39.78 82 GLU A N 1
ATOM 666 C CA . GLU A 1 82 ? 22.069 -8.485 -43.072 1.00 39.78 82 GLU A CA 1
ATOM 667 C C . GLU A 1 82 ? 22.175 -7.205 -42.201 1.00 39.78 82 GLU A C 1
ATOM 669 O O . GLU A 1 82 ? 21.420 -7.005 -41.260 1.00 39.78 82 GLU A O 1
ATOM 674 N N . LYS A 1 83 ? 23.106 -6.331 -42.620 1.00 37.75 83 LYS A N 1
ATOM 675 C CA . LYS A 1 83 ? 23.205 -4.857 -42.471 1.00 37.75 83 LYS A CA 1
ATOM 676 C C . LYS A 1 83 ? 23.519 -4.215 -41.094 1.00 37.75 83 LYS A C 1
ATOM 678 O O . LYS A 1 83 ? 22.732 -4.320 -40.162 1.00 37.75 83 LYS A O 1
ATOM 683 N N . PRO A 1 84 ? 24.611 -3.418 -41.003 1.00 37.72 84 PRO A N 1
ATOM 684 C CA . PRO A 1 84 ? 24.931 -2.608 -39.833 1.00 37.72 84 PRO A CA 1
ATOM 685 C C . PRO A 1 84 ? 24.199 -1.259 -39.897 1.00 37.72 84 PRO A C 1
ATOM 687 O O . PRO A 1 84 ? 24.376 -0.495 -40.848 1.00 37.72 84 PRO A O 1
ATOM 690 N N . PHE A 1 85 ? 23.402 -0.938 -38.878 1.00 35.06 85 PHE A N 1
ATOM 691 C CA . PHE A 1 85 ? 22.980 0.439 -38.633 1.00 35.06 85 PHE A CA 1
ATOM 692 C C . PHE A 1 85 ? 24.029 1.092 -37.732 1.00 35.06 85 PHE A C 1
ATOM 694 O O . PHE A 1 85 ? 24.185 0.731 -36.567 1.00 35.06 85 PHE A O 1
ATOM 701 N N . ALA A 1 86 ? 24.804 2.003 -38.317 1.00 48.97 86 ALA A N 1
ATOM 702 C CA . ALA A 1 86 ? 25.834 2.770 -37.638 1.00 48.97 86 ALA A CA 1
ATOM 703 C C . ALA A 1 86 ? 25.209 3.637 -36.533 1.00 48.97 86 ALA A C 1
ATOM 705 O O . ALA A 1 86 ? 24.427 4.551 -36.799 1.00 48.97 86 ALA A O 1
ATOM 706 N N . GLY A 1 87 ? 25.576 3.331 -35.292 1.00 41.62 87 GLY A N 1
ATOM 707 C CA . GLY A 1 87 ? 25.110 3.987 -34.078 1.00 41.62 87 GLY A CA 1
ATOM 708 C C . GLY A 1 87 ? 26.269 4.361 -33.158 1.00 41.62 87 GLY A C 1
ATOM 709 O O . GLY A 1 87 ? 26.307 3.884 -32.039 1.00 41.62 87 GLY A O 1
ATOM 710 N N . LYS A 1 88 ? 27.181 5.199 -33.670 1.00 39.41 88 LYS A N 1
ATOM 711 C CA . LYS A 1 88 ? 27.826 6.319 -32.958 1.00 39.41 88 LYS A CA 1
ATOM 712 C C . LYS A 1 88 ? 28.581 5.964 -31.665 1.00 39.41 88 LYS A C 1
ATOM 714 O O . LYS A 1 88 ? 28.003 5.916 -30.587 1.00 39.41 88 LYS A O 1
ATOM 719 N N . ASP A 1 89 ? 29.890 5.787 -31.828 1.00 40.09 89 ASP A N 1
ATOM 720 C CA . ASP A 1 89 ? 30.964 6.305 -30.969 1.00 40.09 89 ASP A CA 1
ATOM 721 C C . ASP A 1 89 ? 30.609 6.514 -29.489 1.00 40.09 89 ASP A C 1
ATOM 723 O O . ASP A 1 89 ? 30.284 7.615 -29.045 1.00 40.09 89 ASP A O 1
ATOM 727 N N . LEU A 1 90 ? 30.751 5.449 -28.703 1.00 43.31 90 LEU A N 1
ATOM 728 C CA . LEU A 1 90 ? 31.056 5.592 -27.286 1.00 43.31 90 LEU A CA 1
ATOM 729 C C . LEU A 1 90 ? 32.539 6.000 -27.206 1.00 43.31 90 LEU A C 1
ATOM 731 O O . LEU A 1 90 ? 33.380 5.228 -27.680 1.00 43.31 90 LEU A O 1
ATOM 735 N N . PRO A 1 91 ? 32.911 7.169 -26.651 1.00 51.69 91 PRO A N 1
ATOM 736 C CA . PRO A 1 91 ? 34.311 7.448 -26.397 1.00 51.69 91 PRO A CA 1
ATOM 737 C C . PRO A 1 91 ? 34.766 6.472 -25.316 1.00 51.69 91 PRO A C 1
ATOM 739 O O . PRO A 1 91 ? 34.388 6.583 -24.150 1.00 51.69 91 PRO A O 1
ATOM 742 N N . SER A 1 92 ? 35.552 5.485 -25.735 1.00 39.22 92 SER A N 1
ATOM 743 C CA . SER A 1 92 ? 36.373 4.677 -24.847 1.00 39.22 92 SER A CA 1
ATOM 744 C C . SER A 1 92 ? 37.225 5.643 -24.031 1.00 39.22 92 SER A C 1
ATOM 746 O O . SER A 1 92 ? 38.092 6.317 -24.590 1.00 39.22 92 SER A O 1
ATOM 748 N N . SER A 1 93 ? 36.957 5.749 -22.730 1.00 44.56 93 SER A N 1
ATOM 749 C CA . SER A 1 93 ? 37.875 6.392 -21.796 1.00 44.56 93 SER A CA 1
ATOM 750 C C . SER A 1 93 ? 39.107 5.501 -21.727 1.00 44.56 93 SER A C 1
ATOM 752 O O . SER A 1 93 ? 39.156 4.562 -20.941 1.00 44.56 93 SER A O 1
ATOM 754 N N . SER A 1 94 ? 40.046 5.725 -22.644 1.00 42.06 94 SER A N 1
ATOM 755 C CA . SER A 1 94 ? 41.399 5.213 -22.507 1.00 42.06 94 SER A CA 1
ATOM 756 C C . SER A 1 94 ? 41.967 5.813 -21.233 1.00 42.06 94 SER A C 1
ATOM 758 O O . SER A 1 94 ? 41.931 7.034 -21.074 1.00 42.06 94 SER A O 1
ATOM 760 N N . ASP A 1 95 ? 42.469 4.947 -20.360 1.00 51.09 95 ASP A N 1
ATOM 761 C CA . ASP A 1 95 ? 43.489 5.290 -19.382 1.00 51.09 95 ASP A CA 1
ATOM 762 C C . ASP A 1 95 ? 44.532 6.197 -20.052 1.00 51.09 95 ASP A C 1
ATOM 764 O O . ASP A 1 95 ? 45.173 5.799 -21.032 1.00 51.09 95 ASP A O 1
ATOM 768 N N . ASP A 1 96 ? 44.651 7.425 -19.555 1.00 50.06 96 ASP A N 1
ATOM 769 C CA . ASP A 1 96 ? 45.803 8.293 -19.765 1.00 50.06 96 ASP A CA 1
ATOM 770 C C . ASP A 1 96 ? 46.381 8.555 -18.374 1.00 50.06 96 ASP A C 1
ATOM 772 O O . ASP A 1 96 ? 45.939 9.429 -17.633 1.00 50.06 96 ASP A O 1
ATOM 776 N N . GLU A 1 97 ? 47.316 7.692 -17.985 1.00 53.66 97 GLU A N 1
ATOM 777 C CA . GLU A 1 97 ? 48.182 7.848 -16.817 1.00 53.66 97 GLU A CA 1
ATOM 778 C C . GLU A 1 97 ? 49.147 9.017 -17.083 1.00 53.66 97 GLU A C 1
ATOM 780 O O . GLU A 1 97 ? 50.325 8.835 -17.403 1.00 53.66 97 GLU A O 1
ATOM 785 N N . GLY A 1 98 ? 48.625 10.237 -17.001 1.00 55.84 98 GLY A N 1
ATOM 786 C CA . GLY A 1 98 ? 49.380 11.482 -17.002 1.00 55.84 98 GLY A CA 1
ATOM 787 C C . GLY A 1 98 ? 48.891 12.362 -15.858 1.00 55.84 98 GLY A C 1
ATOM 788 O O . GLY A 1 98 ? 47.701 12.384 -15.561 1.00 55.84 98 GLY A O 1
ATOM 789 N N . GLU A 1 99 ? 49.795 13.082 -15.189 1.00 58.06 99 GLU A N 1
ATOM 790 C CA . GLU A 1 99 ? 49.411 14.128 -14.232 1.00 58.06 99 GLU A CA 1
ATOM 791 C C . GLU A 1 99 ? 48.602 15.207 -14.973 1.00 58.06 99 GLU A C 1
ATOM 793 O O . GLU A 1 99 ? 49.159 16.147 -15.543 1.00 58.06 99 GLU A O 1
ATOM 798 N N . GLU A 1 100 ? 47.278 15.049 -15.007 1.00 59.00 100 GLU A N 1
ATOM 799 C CA . GLU A 1 100 ? 46.359 16.063 -15.505 1.00 59.00 100 GLU A CA 1
ATOM 800 C C . GLU A 1 100 ? 46.480 17.283 -14.581 1.00 59.00 100 GLU A C 1
ATOM 802 O O . GLU A 1 100 ? 46.086 17.243 -13.414 1.00 59.00 100 GLU A O 1
ATOM 807 N N . ASN A 1 101 ? 47.059 18.378 -15.080 1.00 74.69 101 ASN A N 1
ATOM 808 C CA . ASN A 1 101 ? 47.093 19.634 -14.339 1.00 74.69 101 ASN A CA 1
ATOM 809 C C . ASN A 1 101 ? 45.648 20.082 -14.038 1.00 74.69 101 ASN A C 1
ATOM 811 O O . ASN A 1 101 ? 44.768 19.954 -14.892 1.00 74.69 101 ASN A O 1
ATOM 815 N N . GLU A 1 102 ? 45.400 20.653 -12.853 1.00 78.06 102 GLU A N 1
ATOM 816 C CA . GLU A 1 102 ? 44.058 21.083 -12.407 1.00 78.06 102 GLU A CA 1
ATOM 817 C C . GLU A 1 102 ? 43.364 21.996 -13.437 1.00 78.06 102 GLU A C 1
ATOM 819 O O . GLU A 1 102 ? 42.142 21.976 -13.598 1.00 78.06 102 GLU A O 1
ATOM 824 N N . GLU A 1 103 ? 44.156 22.769 -14.183 1.00 79.81 103 GLU A N 1
ATOM 825 C CA . GLU A 1 103 ? 43.683 23.647 -15.249 1.00 79.81 103 GLU A CA 1
ATOM 826 C C . GLU A 1 103 ? 43.068 22.884 -16.438 1.00 79.81 103 GLU A C 1
ATOM 828 O O . GLU A 1 103 ? 42.090 23.343 -17.031 1.00 79.81 103 GLU A O 1
ATOM 833 N N . ASP A 1 104 ? 43.603 21.716 -16.787 1.00 84.06 104 ASP A N 1
ATOM 834 C CA . ASP A 1 104 ? 43.138 20.924 -17.928 1.00 84.06 104 ASP A CA 1
ATOM 835 C C . ASP A 1 104 ? 41.898 20.095 -17.567 1.00 84.06 104 ASP A C 1
ATOM 837 O O . ASP A 1 104 ? 40.954 20.014 -18.363 1.00 84.06 104 ASP A O 1
ATOM 841 N N . ALA A 1 105 ? 41.814 19.622 -16.320 1.00 84.75 105 ALA A N 1
ATOM 842 C CA . ALA A 1 105 ? 40.592 19.044 -15.765 1.00 84.75 105 ALA A CA 1
ATOM 843 C C . ALA A 1 105 ? 39.440 20.070 -15.740 1.00 84.75 105 ALA A C 1
ATOM 845 O O . ALA A 1 105 ? 38.313 19.764 -16.145 1.00 84.75 105 ALA A O 1
ATOM 846 N N . ALA A 1 106 ? 39.723 21.319 -15.344 1.00 87.56 106 ALA A N 1
ATOM 847 C CA . ALA A 1 106 ? 38.735 22.399 -15.343 1.00 87.56 106 ALA A CA 1
ATOM 848 C C . ALA A 1 106 ? 38.239 22.743 -16.759 1.00 87.56 106 ALA A C 1
ATOM 850 O O . ALA A 1 106 ? 37.038 22.946 -16.962 1.00 87.56 106 ALA A O 1
ATOM 851 N N . LYS A 1 107 ? 39.132 22.756 -17.758 1.00 88.31 107 LYS A N 1
ATOM 852 C CA . LYS A 1 107 ? 38.756 22.965 -19.168 1.00 88.31 107 LYS A CA 1
ATOM 853 C C . LYS A 1 107 ? 37.851 21.846 -19.681 1.00 88.31 107 LYS A C 1
ATOM 855 O O . LYS A 1 107 ? 36.825 22.143 -20.286 1.00 88.31 107 LYS A O 1
ATOM 860 N N . LYS A 1 108 ? 38.181 20.583 -19.397 1.00 91.12 108 LYS A N 1
ATOM 861 C CA . LYS A 1 108 ? 37.380 19.408 -19.793 1.00 91.12 108 LYS A CA 1
ATOM 862 C C . LYS A 1 108 ? 35.988 19.408 -19.155 1.00 91.12 108 LYS A C 1
ATOM 864 O O . LYS A 1 108 ? 35.009 19.005 -19.783 1.00 91.12 108 LYS A O 1
ATOM 869 N N . LEU A 1 109 ? 35.881 19.885 -17.914 1.00 89.94 109 LEU A N 1
ATOM 870 C CA . LEU A 1 109 ? 34.593 20.074 -17.253 1.00 89.94 109 LEU A CA 1
ATOM 871 C C . LEU A 1 109 ? 33.785 21.194 -17.924 1.00 89.94 109 LEU A C 1
ATOM 873 O O . LEU A 1 109 ? 32.615 20.995 -18.246 1.00 89.94 109 LEU A O 1
ATOM 877 N N . ALA A 1 110 ? 34.411 22.341 -18.199 1.00 91.94 110 ALA A N 1
ATOM 878 C CA . ALA A 1 110 ? 33.756 23.466 -18.862 1.00 91.94 110 ALA A CA 1
ATOM 879 C C . ALA A 1 110 ? 33.248 23.110 -20.271 1.00 91.94 110 ALA A C 1
ATOM 881 O O . ALA A 1 110 ? 32.149 23.520 -20.643 1.00 91.94 110 ALA A O 1
ATOM 882 N N . THR A 1 111 ? 33.998 22.314 -21.042 1.00 93.75 111 THR A N 1
ATOM 883 C CA . THR A 1 111 ? 33.551 21.861 -22.369 1.00 93.75 111 THR A CA 1
ATOM 884 C C . THR A 1 111 ? 32.330 20.954 -22.278 1.00 93.75 111 THR A C 1
ATOM 886 O O . THR A 1 111 ? 31.388 21.153 -23.040 1.00 93.75 111 THR A O 1
ATOM 889 N N . ARG A 1 112 ? 32.287 20.029 -21.306 1.00 90.50 112 ARG A N 1
ATOM 890 C CA . ARG A 1 112 ? 31.110 19.172 -21.086 1.00 90.50 112 ARG A CA 1
ATOM 891 C C . ARG A 1 112 ? 29.854 19.986 -20.774 1.00 90.50 112 ARG A C 1
ATOM 893 O O . ARG A 1 112 ? 28.822 19.739 -21.383 1.00 90.50 112 ARG A O 1
ATOM 900 N N . PHE A 1 113 ? 29.951 20.989 -19.897 1.00 92.69 113 PHE A N 1
ATOM 901 C CA . PHE A 1 113 ? 28.811 21.857 -19.570 1.00 92.69 113 PHE A CA 1
ATOM 902 C C . PHE A 1 113 ? 28.283 22.636 -20.783 1.00 92.69 113 PHE A C 1
ATOM 904 O O . PHE A 1 113 ? 27.074 22.799 -20.939 1.00 92.69 113 PHE A O 1
ATOM 911 N N . LEU A 1 114 ? 29.173 23.122 -21.653 1.00 92.44 114 LEU A N 1
ATOM 912 C CA . LEU A 1 114 ? 28.771 23.848 -22.861 1.00 92.44 114 LEU A CA 1
ATOM 913 C C . LEU A 1 114 ? 28.117 22.928 -23.898 1.00 92.44 114 LEU A C 1
ATOM 915 O O . LEU A 1 114 ? 27.142 23.320 -24.539 1.00 92.44 114 LEU A O 1
ATOM 919 N N . GLU A 1 115 ? 28.638 21.712 -24.057 1.00 91.81 115 GLU A N 1
ATOM 920 C CA . GLU A 1 115 ? 28.056 20.704 -24.944 1.00 91.81 115 GLU A CA 1
ATOM 921 C C . GLU A 1 115 ? 26.676 20.250 -24.456 1.00 91.81 115 GLU A C 1
ATOM 923 O O . GLU A 1 115 ? 25.750 20.155 -25.260 1.00 91.81 115 GLU A O 1
ATOM 928 N N . GLU A 1 116 ? 26.506 20.047 -23.148 1.00 83.75 116 GLU A N 1
ATOM 929 C CA . GLU A 1 116 ? 25.217 19.694 -22.545 1.00 83.75 116 GLU A CA 1
ATOM 930 C C . GLU A 1 116 ? 24.177 20.806 -22.748 1.00 83.75 116 GLU A C 1
ATOM 932 O O . GLU A 1 116 ? 23.087 20.546 -23.257 1.00 83.75 116 GLU A O 1
ATOM 937 N N . ALA A 1 117 ? 24.546 22.067 -22.497 1.00 86.75 117 ALA A N 1
ATOM 938 C CA . ALA A 1 117 ? 23.662 23.208 -22.735 1.00 86.75 117 ALA A CA 1
ATOM 939 C C . ALA A 1 117 ? 23.244 23.348 -24.214 1.00 86.75 117 ALA A C 1
ATOM 941 O O . ALA A 1 117 ? 22.115 23.744 -24.514 1.00 86.75 117 ALA A O 1
ATOM 942 N N . ALA A 1 118 ? 24.131 23.010 -25.156 1.00 89.31 118 ALA A N 1
ATOM 943 C CA . ALA A 1 118 ? 23.816 23.021 -26.584 1.00 89.31 118 ALA A CA 1
ATOM 944 C C . ALA A 1 118 ? 22.872 21.876 -26.993 1.00 89.31 118 ALA A C 1
ATOM 946 O O . ALA A 1 118 ? 22.054 22.047 -27.902 1.00 89.31 118 ALA A O 1
ATOM 947 N N . ILE A 1 119 ? 22.974 20.716 -26.337 1.00 77.62 119 ILE A N 1
ATOM 948 C CA . ILE A 1 119 ? 22.063 19.585 -26.544 1.00 77.62 119 ILE A CA 1
ATOM 949 C C . ILE A 1 119 ? 20.668 19.928 -26.016 1.00 77.62 119 ILE A C 1
ATOM 951 O O . ILE A 1 119 ? 19.690 19.707 -26.733 1.00 77.62 119 ILE A O 1
ATOM 955 N N . ASP A 1 120 ? 20.573 20.520 -24.826 1.00 76.31 120 ASP A N 1
ATOM 956 C CA . ASP A 1 120 ? 19.298 20.930 -24.229 1.00 76.31 120 ASP A CA 1
ATOM 957 C C . ASP A 1 120 ? 18.591 22.003 -25.062 1.00 76.31 120 ASP A C 1
ATOM 959 O O . ASP A 1 120 ? 17.406 21.865 -25.373 1.00 76.31 120 ASP A O 1
ATOM 963 N N . ALA A 1 121 ? 19.330 23.004 -25.552 1.00 77.88 121 ALA A N 1
ATOM 964 C CA . ALA A 1 121 ? 18.786 24.020 -26.456 1.00 77.88 121 ALA A CA 1
ATOM 965 C C . ALA A 1 121 ? 18.257 23.440 -27.782 1.00 77.88 121 ALA A C 1
ATOM 967 O O . ALA A 1 121 ? 17.428 24.059 -28.445 1.00 77.88 121 ALA A O 1
ATOM 968 N N . LYS A 1 122 ? 18.742 22.262 -28.196 1.00 76.06 122 LYS A N 1
ATOM 969 C CA . LYS A 1 122 ? 18.317 21.587 -29.430 1.00 76.06 122 LYS A CA 1
ATOM 970 C C . LYS A 1 122 ? 17.184 20.582 -29.211 1.00 76.06 122 LYS A C 1
ATOM 972 O O . LYS A 1 122 ? 16.463 20.291 -30.162 1.00 76.06 122 LYS A O 1
ATOM 977 N N . LYS A 1 123 ? 17.046 20.035 -27.999 1.00 64.44 123 LYS A N 1
ATOM 978 C CA . LYS A 1 123 ? 15.977 19.093 -27.631 1.00 64.44 123 LYS A CA 1
ATOM 979 C C . LYS A 1 123 ? 14.659 19.775 -27.275 1.00 64.44 123 LYS A C 1
ATOM 981 O O . LYS A 1 123 ? 13.630 19.139 -27.443 1.00 64.44 123 LYS A O 1
ATOM 986 N N . HIS A 1 124 ? 14.688 21.039 -26.859 1.00 52.94 124 HIS A N 1
ATOM 987 C CA . HIS A 1 124 ? 13.491 21.862 -26.685 1.00 52.94 124 HIS A CA 1
ATOM 988 C C . HIS A 1 124 ? 13.480 23.033 -27.682 1.00 52.94 124 HIS A C 1
ATOM 990 O O . HIS A 1 124 ? 13.835 24.158 -27.322 1.00 52.94 124 HIS A O 1
ATOM 996 N N . PRO A 1 125 ? 13.074 22.820 -28.948 1.00 56.69 125 PRO A N 1
ATOM 997 C CA . PRO A 1 125 ? 12.484 23.903 -29.722 1.00 56.69 125 PRO A CA 1
ATOM 998 C C . PRO A 1 125 ? 11.245 24.374 -28.953 1.00 56.69 125 PRO A C 1
ATOM 1000 O O . PRO A 1 125 ? 10.320 23.603 -28.738 1.00 56.69 125 PRO A O 1
ATOM 1003 N N . MET A 1 126 ? 11.252 25.615 -28.476 1.00 51.06 126 MET A N 1
ATOM 1004 C CA . MET A 1 126 ? 10.132 26.222 -27.746 1.00 51.06 126 MET A CA 1
ATOM 1005 C C . MET A 1 126 ? 9.006 26.633 -28.706 1.00 51.06 126 MET A C 1
ATOM 1007 O O . MET A 1 126 ? 8.527 27.757 -28.621 1.00 51.06 126 MET A O 1
ATOM 1011 N N . ASP A 1 127 ? 8.628 25.756 -29.633 1.00 53.53 127 ASP A N 1
ATOM 1012 C CA . ASP A 1 127 ? 7.528 25.960 -30.570 1.00 53.53 127 ASP A CA 1
ATOM 1013 C C . ASP A 1 127 ? 6.779 24.616 -30.733 1.00 53.53 127 ASP A C 1
ATOM 1015 O O . ASP A 1 127 ? 7.318 23.659 -31.289 1.00 53.53 127 ASP A O 1
ATOM 1019 N N . ASP A 1 128 ? 5.540 24.591 -30.224 1.00 56.97 128 ASP A N 1
ATOM 1020 C CA . ASP A 1 128 ? 4.441 23.650 -30.509 1.00 56.97 128 ASP A CA 1
ATOM 1021 C C . ASP A 1 128 ? 4.450 22.232 -29.872 1.00 56.97 128 ASP A C 1
ATOM 1023 O O . ASP A 1 128 ? 4.412 21.211 -30.556 1.00 56.97 128 ASP A O 1
ATOM 1027 N N . ASP A 1 129 ? 4.327 22.157 -28.538 1.00 52.38 129 ASP A N 1
ATOM 1028 C CA . ASP A 1 129 ? 4.037 20.911 -27.784 1.00 52.38 129 ASP A CA 1
ATOM 1029 C C . ASP A 1 129 ? 2.605 20.348 -28.005 1.00 52.38 129 ASP A C 1
ATOM 1031 O O . ASP A 1 129 ? 2.244 19.299 -27.463 1.00 52.38 129 ASP A O 1
ATOM 1035 N N . GLU A 1 130 ? 1.749 21.029 -28.775 1.00 57.09 130 GLU A N 1
ATOM 1036 C CA . GLU A 1 130 ? 0.360 20.592 -29.003 1.00 57.09 130 GLU A CA 1
ATOM 1037 C C . GLU A 1 130 ? 0.252 19.433 -30.015 1.00 57.09 130 GLU A C 1
ATOM 1039 O O . GLU A 1 130 ? -0.680 18.628 -29.932 1.00 57.09 130 GLU A O 1
ATOM 1044 N N . ASP A 1 131 ? 1.215 19.279 -30.928 1.00 55.75 131 ASP A N 1
ATOM 1045 C CA . ASP A 1 131 ? 1.146 18.271 -31.997 1.00 55.75 131 ASP A CA 1
ATOM 1046 C C . ASP A 1 131 ? 1.754 16.908 -31.607 1.00 55.75 131 ASP A C 1
ATOM 1048 O O . ASP A 1 131 ? 1.325 15.871 -32.125 1.00 55.75 131 ASP A O 1
ATOM 1052 N N . GLU A 1 132 ? 2.702 16.856 -30.662 1.00 55.59 132 GLU A N 1
ATOM 1053 C CA . GLU A 1 132 ? 3.261 15.579 -30.181 1.00 55.59 132 GLU A CA 1
ATOM 1054 C C . GLU A 1 132 ? 2.317 14.849 -29.216 1.00 55.59 132 GLU A C 1
ATOM 1056 O O . GLU A 1 132 ? 2.214 13.625 -29.280 1.00 55.59 132 GLU A O 1
ATOM 1061 N N . LEU A 1 133 ? 1.547 15.566 -28.389 1.00 54.16 133 LEU A N 1
ATOM 1062 C CA . LEU A 1 133 ? 0.570 14.951 -27.477 1.00 54.16 133 LEU A CA 1
ATOM 1063 C C . LEU A 1 133 ? -0.622 14.309 -28.206 1.00 54.16 133 LEU A C 1
ATOM 1065 O O . LEU A 1 133 ? -1.190 13.337 -27.708 1.00 54.16 133 LEU A O 1
ATOM 1069 N N . ASN A 1 134 ? -0.977 14.812 -29.391 1.00 55.28 134 ASN A N 1
ATOM 1070 C CA . ASN A 1 134 ? -2.073 14.282 -30.209 1.00 55.28 134 ASN A CA 1
ATOM 1071 C C . ASN A 1 134 ? -1.685 13.046 -31.044 1.00 55.28 134 ASN A C 1
ATOM 1073 O O . ASN A 1 134 ? -2.565 12.393 -31.601 1.00 55.28 134 ASN A O 1
ATOM 1077 N N . ASN A 1 135 ? -0.391 12.715 -31.124 1.00 58.88 135 ASN A N 1
ATOM 1078 C CA . ASN A 1 135 ? 0.134 11.600 -31.921 1.00 58.88 135 ASN A CA 1
ATOM 1079 C C . ASN A 1 135 ? 0.581 10.387 -31.090 1.00 58.88 135 ASN A C 1
ATOM 1081 O O . ASN A 1 135 ? 1.074 9.410 -31.659 1.00 58.88 135 ASN A O 1
ATOM 1085 N N . LEU A 1 136 ? 0.410 10.402 -29.765 1.00 58.53 136 LEU A N 1
ATOM 1086 C CA . LEU A 1 136 ? 0.485 9.159 -29.006 1.00 58.53 136 LEU A CA 1
ATOM 1087 C C . LEU A 1 136 ? -0.818 8.380 -29.227 1.00 58.53 136 LEU A C 1
ATOM 1089 O O . LEU A 1 136 ? -1.903 8.911 -29.001 1.00 58.53 136 LEU A O 1
ATOM 1093 N N . ASP A 1 137 ? -0.697 7.104 -29.605 1.00 61.03 137 ASP A N 1
ATOM 1094 C CA . ASP A 1 137 ? -1.773 6.098 -29.664 1.00 61.03 137 ASP A CA 1
ATOM 1095 C C . ASP A 1 137 ? -2.298 5.770 -28.243 1.00 61.03 137 ASP A C 1
ATOM 1097 O O . ASP A 1 137 ? -2.329 4.626 -27.788 1.00 61.03 137 ASP A O 1
ATOM 1101 N N . ILE A 1 138 ? -2.662 6.799 -27.477 1.00 66.12 138 ILE A N 1
ATOM 1102 C CA . ILE A 1 138 ? -3.379 6.658 -26.218 1.00 66.12 138 ILE A CA 1
ATOM 1103 C C . ILE A 1 138 ? -4.805 6.285 -26.613 1.00 66.12 138 ILE A C 1
ATOM 1105 O O . ILE A 1 138 ? -5.459 7.066 -27.311 1.00 66.12 138 ILE A O 1
ATOM 1109 N N . PRO A 1 139 ? -5.315 5.111 -26.196 1.00 65.94 139 PRO A N 1
ATOM 1110 C CA . PRO A 1 139 ? -6.704 4.767 -26.429 1.00 65.94 139 PRO A CA 1
ATOM 1111 C C . PRO A 1 139 ? -7.580 5.903 -25.907 1.00 65.94 139 PRO A C 1
ATOM 1113 O O . PRO A 1 139 ? -7.511 6.248 -24.725 1.00 65.94 139 PRO A O 1
ATOM 1116 N N . VAL A 1 140 ? -8.375 6.493 -26.803 1.00 70.94 140 VAL A N 1
ATOM 1117 C CA . VAL A 1 140 ? -9.409 7.462 -26.434 1.00 70.94 140 VAL A CA 1
ATOM 1118 C C . VAL A 1 140 ? -10.198 6.844 -25.276 1.00 70.94 140 VAL A C 1
ATOM 1120 O O . VAL A 1 140 ? -10.625 5.691 -25.410 1.00 70.94 140 VAL A O 1
ATOM 1123 N N . PRO A 1 141 ? -10.349 7.541 -24.132 1.00 65.62 141 PRO A N 1
ATOM 1124 C CA . PRO A 1 141 ? -11.125 7.023 -23.017 1.00 65.62 141 PRO A CA 1
ATOM 1125 C C . PRO A 1 141 ? -12.486 6.555 -23.530 1.00 65.62 141 PRO A C 1
ATOM 1127 O O . PRO A 1 141 ? -13.188 7.324 -24.187 1.00 65.62 141 PRO A O 1
ATOM 1130 N N . LEU A 1 142 ? -12.815 5.281 -23.290 1.00 65.19 142 LEU A N 1
ATOM 1131 C CA . LEU A 1 142 ? -14.096 4.714 -23.702 1.00 65.19 142 LEU A CA 1
ATOM 1132 C C . LEU A 1 142 ? -15.223 5.600 -23.157 1.00 65.19 142 LEU A C 1
ATOM 1134 O O . LEU A 1 142 ? -15.144 6.073 -22.018 1.00 65.19 142 LEU A O 1
ATOM 1138 N N . ASP A 1 143 ? -16.263 5.814 -23.967 1.00 66.50 143 ASP A N 1
ATOM 1139 C CA . ASP A 1 143 ? -17.481 6.482 -23.511 1.00 66.50 143 ASP A CA 1
ATOM 1140 C C . ASP A 1 143 ? -17.953 5.763 -22.231 1.00 66.50 143 ASP A C 1
ATOM 1142 O O . ASP A 1 143 ? -18.047 4.532 -22.233 1.00 66.50 143 ASP A O 1
ATOM 1146 N N . PRO A 1 144 ? -18.234 6.470 -21.121 1.00 58.81 144 PRO A N 1
ATOM 1147 C CA . PRO A 1 144 ? -18.742 5.847 -19.899 1.00 58.81 144 PRO A CA 1
ATOM 1148 C C . PRO A 1 144 ? -20.005 4.997 -20.126 1.00 58.81 144 PRO A C 1
ATOM 1150 O O . PRO A 1 144 ? -20.293 4.112 -19.326 1.00 58.81 144 PRO A O 1
ATOM 1153 N N . SER A 1 145 ? -20.721 5.214 -21.233 1.00 61.34 145 SER A N 1
ATOM 1154 C CA . SER A 1 145 ? -21.858 4.400 -21.682 1.00 61.34 145 SER A CA 1
ATOM 1155 C C . SER A 1 145 ? -21.465 3.020 -22.244 1.00 61.34 145 SER A C 1
ATOM 1157 O O . SER A 1 145 ? -22.311 2.130 -22.329 1.00 61.34 145 SER A O 1
ATOM 1159 N N . GLU A 1 146 ? -20.202 2.833 -22.638 1.00 59.59 146 GLU A N 1
ATOM 1160 C CA . GLU A 1 146 ? -19.622 1.575 -23.135 1.00 59.59 146 GLU A CA 1
ATOM 1161 C C . GLU A 1 146 ? -18.902 0.772 -22.041 1.00 59.59 146 GLU A C 1
ATOM 1163 O O . GLU A 1 146 ? -18.555 -0.393 -22.258 1.00 59.59 146 GLU A O 1
ATOM 1168 N N . ILE A 1 147 ? -18.708 1.353 -20.850 1.00 63.84 147 ILE A N 1
ATOM 1169 C CA . ILE A 1 147 ? -18.204 0.626 -19.683 1.00 63.84 147 ILE A CA 1
ATOM 1170 C C . ILE A 1 147 ? -19.317 -0.317 -19.230 1.00 63.84 147 ILE A C 1
ATOM 1172 O O . ILE A 1 147 ? -20.307 0.094 -18.630 1.00 63.84 147 ILE A O 1
ATOM 1176 N N . GLU A 1 148 ? -19.173 -1.596 -19.575 1.00 67.38 148 GLU A N 1
ATOM 1177 C CA . GLU A 1 148 ? -20.127 -2.641 -19.223 1.00 67.38 148 GLU A CA 1
ATOM 1178 C C . GLU A 1 148 ? -20.365 -2.632 -17.703 1.00 67.38 148 GLU A C 1
ATOM 1180 O O . GLU A 1 148 ? -19.478 -2.981 -16.924 1.00 67.38 148 GLU A O 1
ATOM 1185 N N . GLU A 1 149 ? -21.557 -2.192 -17.278 1.00 70.62 149 GLU A N 1
ATOM 1186 C CA . GLU A 1 149 ? -21.957 -2.187 -15.870 1.00 70.62 149 GLU A CA 1
ATOM 1187 C C . GLU A 1 149 ? -21.885 -3.620 -15.324 1.00 70.62 149 GLU A C 1
ATOM 1189 O O . GLU A 1 149 ? -22.728 -4.471 -15.634 1.00 70.62 149 GLU A O 1
ATOM 1194 N N . LEU A 1 150 ? -20.853 -3.905 -14.530 1.00 81.94 150 LEU A N 1
ATOM 1195 C CA . LEU A 1 150 ? -20.595 -5.258 -14.062 1.00 81.94 150 LEU A CA 1
ATOM 1196 C C . LEU A 1 150 ? -21.665 -5.692 -13.041 1.00 81.94 150 LEU A C 1
ATOM 1198 O O . LEU A 1 150 ? -21.939 -4.953 -12.098 1.00 81.94 150 LEU A O 1
ATOM 1202 N N . PRO A 1 151 ? -22.251 -6.897 -13.163 1.00 88.69 151 PRO A N 1
ATOM 1203 C CA . PRO A 1 151 ? -23.438 -7.315 -12.406 1.00 88.69 151 PRO A CA 1
ATOM 1204 C C . PRO A 1 151 ? -23.189 -7.720 -10.937 1.00 88.69 151 PRO A C 1
ATOM 1206 O O . PRO A 1 151 ? -23.986 -8.451 -10.345 1.00 88.69 151 PRO A O 1
ATOM 1209 N N . TRP A 1 152 ? -22.097 -7.264 -10.340 1.00 90.88 152 TRP A N 1
ATOM 1210 C CA . TRP A 1 152 ? -21.646 -7.630 -8.998 1.00 90.88 152 TRP A CA 1
ATOM 1211 C C . TRP A 1 152 ? -21.694 -6.452 -8.017 1.00 90.88 152 TRP A C 1
ATOM 1213 O O . TRP A 1 152 ? -21.800 -5.288 -8.398 1.00 90.88 152 TRP A O 1
ATOM 1223 N N . CYS A 1 153 ? -21.666 -6.768 -6.728 1.00 92.56 153 CYS A N 1
ATOM 1224 C CA . CYS A 1 153 ? -21.642 -5.810 -5.640 1.00 92.56 153 CYS A CA 1
ATOM 1225 C C . CYS A 1 153 ? -20.279 -5.122 -5.566 1.00 92.56 153 CYS A C 1
ATOM 1227 O O . CYS A 1 153 ? -19.259 -5.797 -5.484 1.00 92.56 153 CYS A O 1
ATOM 1229 N N . THR A 1 154 ? -20.265 -3.793 -5.478 1.00 90.44 154 THR A N 1
ATOM 1230 C CA . THR A 1 154 ? -19.032 -2.987 -5.426 1.00 90.44 154 THR A CA 1
ATOM 1231 C C . THR A 1 154 ? -18.201 -3.170 -4.149 1.00 90.44 154 THR A C 1
ATOM 1233 O O . THR A 1 154 ? -17.046 -2.758 -4.111 1.00 90.44 154 THR A O 1
ATOM 1236 N N . ILE A 1 155 ? -18.766 -3.789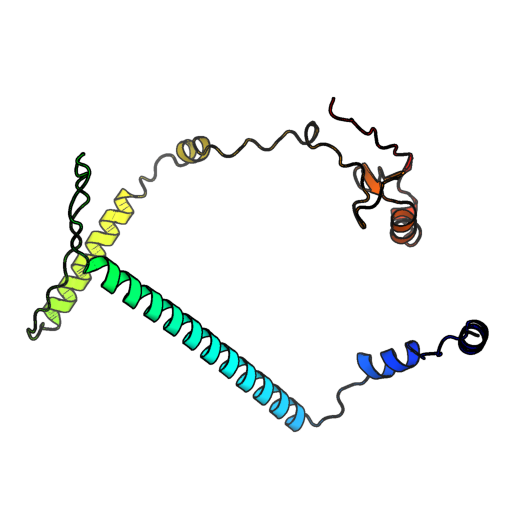 -3.105 1.00 92.00 155 ILE A N 1
ATOM 1237 C CA . ILE A 1 155 ? -18.103 -3.998 -1.808 1.00 92.00 155 ILE A CA 1
ATOM 1238 C C . ILE A 1 155 ? -17.513 -5.408 -1.699 1.00 92.00 155 ILE A C 1
ATOM 1240 O O . ILE A 1 155 ? -16.355 -5.565 -1.319 1.00 92.00 155 ILE A O 1
ATOM 1244 N N . CYS A 1 156 ? -18.304 -6.441 -2.010 1.00 93.88 156 CYS A N 1
ATOM 1245 C CA . CYS A 1 156 ? -17.915 -7.841 -1.798 1.00 93.88 156 CYS A CA 1
ATOM 1246 C C . CYS A 1 156 ? -17.748 -8.666 -3.083 1.00 93.88 156 CYS A C 1
ATOM 1248 O O . CYS A 1 156 ? -17.394 -9.839 -2.991 1.00 93.88 156 CYS A O 1
ATOM 1250 N N . ASN A 1 157 ? -18.006 -8.094 -4.265 1.00 91.62 157 ASN A N 1
ATOM 1251 C CA . ASN A 1 157 ? -17.991 -8.775 -5.569 1.00 91.62 157 ASN A CA 1
ATOM 1252 C C . ASN A 1 157 ? -18.962 -9.970 -5.712 1.00 91.62 157 ASN A C 1
ATOM 1254 O O . ASN A 1 157 ? -18.884 -10.709 -6.692 1.00 91.62 157 ASN A O 1
ATOM 1258 N N . GLU A 1 158 ? -19.896 -10.168 -4.777 1.00 90.06 158 GLU A N 1
ATOM 1259 C CA . GLU A 1 158 ? -21.008 -11.122 -4.925 1.00 90.06 158 GLU A CA 1
ATOM 1260 C C . GLU A 1 158 ? -22.097 -10.569 -5.858 1.00 90.06 158 GLU A C 1
ATOM 1262 O O . GLU A 1 158 ? -22.097 -9.386 -6.186 1.00 90.06 158 GLU A O 1
ATOM 1267 N N . ASP A 1 159 ? -23.071 -11.389 -6.256 1.00 90.62 159 ASP A N 1
ATOM 1268 C CA . ASP A 1 159 ? -24.156 -10.955 -7.144 1.00 90.62 159 ASP A CA 1
ATOM 1269 C C . ASP A 1 159 ? -24.927 -9.749 -6.580 1.00 90.62 159 ASP A C 1
ATOM 1271 O O . ASP A 1 159 ? -25.502 -9.785 -5.481 1.00 90.62 159 ASP A O 1
ATOM 1275 N N . ALA A 1 160 ? -24.989 -8.673 -7.366 1.00 91.69 160 ALA A N 1
ATOM 1276 C CA . ALA A 1 160 ? -25.779 -7.511 -7.002 1.00 91.69 160 ALA A CA 1
ATOM 1277 C C . ALA A 1 160 ? -27.268 -7.758 -7.252 1.00 91.69 160 ALA A C 1
ATOM 1279 O O . ALA A 1 160 ? -27.685 -8.316 -8.267 1.00 91.69 160 ALA A O 1
ATOM 1280 N N . VAL A 1 161 ? -28.093 -7.273 -6.328 1.00 92.25 161 VAL A N 1
ATOM 1281 C CA . VAL A 1 161 ? -29.560 -7.347 -6.422 1.00 92.25 161 VAL A CA 1
ATOM 1282 C C . VAL A 1 161 ? -30.236 -5.991 -6.244 1.00 92.25 161 VAL A C 1
ATOM 1284 O O . VAL A 1 161 ? -31.429 -5.848 -6.516 1.00 92.25 161 VAL A O 1
ATOM 1287 N N . ILE A 1 162 ? -29.495 -4.994 -5.764 1.00 91.06 162 ILE A N 1
ATOM 1288 C CA . ILE A 1 162 ? -29.987 -3.653 -5.470 1.00 91.06 162 ILE A CA 1
ATOM 1289 C C . ILE A 1 162 ? -29.103 -2.664 -6.215 1.00 91.06 162 ILE A C 1
ATOM 1291 O O . ILE A 1 162 ? -27.880 -2.746 -6.145 1.00 91.06 162 ILE A O 1
ATOM 1295 N N . ARG A 1 163 ? -29.736 -1.721 -6.906 1.00 92.00 163 ARG A N 1
ATOM 1296 C CA . ARG A 1 163 ? -29.095 -0.538 -7.466 1.00 92.00 163 ARG A CA 1
ATOM 1297 C C . ARG A 1 163 ? -29.476 0.676 -6.640 1.00 92.00 163 ARG A C 1
ATOM 1299 O O . ARG A 1 163 ? -30.666 0.949 -6.481 1.00 92.00 163 ARG A O 1
ATOM 1306 N N . CYS A 1 164 ? -28.486 1.407 -6.154 1.00 91.50 164 CYS A N 1
ATOM 1307 C CA . CYS A 1 164 ? -28.688 2.619 -5.375 1.00 91.50 164 CYS A CA 1
ATOM 1308 C C . CYS A 1 164 ? -28.503 3.855 -6.263 1.00 91.50 164 CYS A C 1
ATOM 1310 O O . CYS A 1 164 ? -27.392 4.164 -6.684 1.00 91.50 164 CYS A O 1
ATOM 1312 N N . VAL A 1 165 ? -29.584 4.583 -6.557 1.00 89.19 165 VAL A N 1
ATOM 1313 C CA . VAL A 1 165 ? -29.538 5.795 -7.400 1.00 89.19 165 VAL A CA 1
ATOM 1314 C C . VAL A 1 165 ? -28.842 6.948 -6.669 1.00 89.19 165 VAL A C 1
ATOM 1316 O O . VAL A 1 165 ? -28.158 7.745 -7.302 1.00 89.19 165 VAL A O 1
ATOM 1319 N N . GLY A 1 166 ? -28.967 7.011 -5.337 1.00 86.06 166 GLY A N 1
ATOM 1320 C CA . GLY A 1 166 ? -28.292 8.024 -4.516 1.00 86.06 166 GLY A CA 1
ATOM 1321 C C . GLY A 1 166 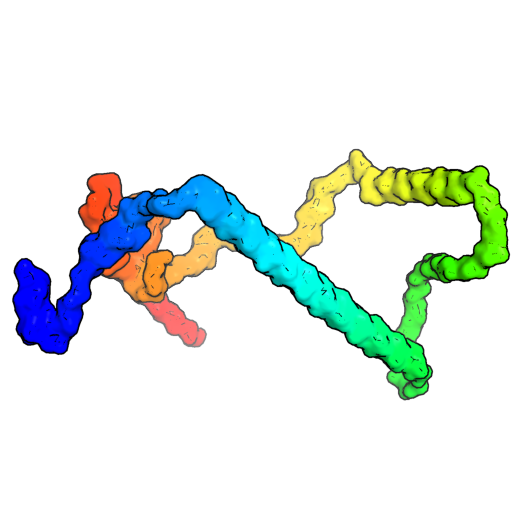? -26.766 7.880 -4.493 1.00 86.06 166 GLY A C 1
ATOM 1322 O O . GLY A 1 166 ? -26.063 8.878 -4.387 1.00 86.06 166 GLY A O 1
ATOM 1323 N N . CYS A 1 167 ? -26.251 6.663 -4.689 1.00 87.00 167 CYS A N 1
ATOM 1324 C CA . CYS A 1 167 ? -24.821 6.374 -4.840 1.00 87.00 167 CYS A CA 1
ATOM 1325 C C . CYS A 1 167 ? -24.387 6.369 -6.316 1.00 87.00 167 CYS A C 1
ATOM 1327 O O . CYS A 1 167 ? -23.611 5.521 -6.726 1.00 87.00 167 CYS A O 1
ATOM 1329 N N . GLY A 1 168 ? -24.953 7.234 -7.163 1.00 84.75 168 GLY A N 1
ATOM 1330 C CA . GLY A 1 168 ? -24.555 7.306 -8.576 1.00 84.75 168 GLY A CA 1
ATOM 1331 C C . GLY A 1 168 ? -24.933 6.084 -9.425 1.00 84.75 168 GLY A C 1
ATOM 1332 O O . GLY A 1 168 ? -24.446 5.949 -10.541 1.00 84.75 168 GLY A O 1
ATOM 1333 N N . GLY A 1 169 ? -25.824 5.213 -8.940 1.00 87.06 169 GLY A N 1
ATOM 1334 C CA . GLY A 1 169 ? -26.238 4.004 -9.656 1.00 87.06 169 GLY A CA 1
ATOM 1335 C C . GLY A 1 169 ? -25.444 2.746 -9.301 1.00 87.06 169 GLY A C 1
ATOM 1336 O O . GLY A 1 169 ? -25.599 1.748 -10.009 1.00 87.06 169 GLY A O 1
ATOM 1337 N N . ASP A 1 170 ? -24.664 2.778 -8.218 1.00 90.56 170 ASP A N 1
ATOM 1338 C CA . ASP A 1 170 ? -23.870 1.653 -7.721 1.00 90.56 170 ASP A CA 1
ATOM 1339 C C . ASP A 1 170 ? -24.707 0.412 -7.372 1.00 90.56 170 ASP A C 1
ATOM 1341 O O . ASP A 1 170 ? -25.883 0.481 -6.984 1.00 90.56 170 ASP A O 1
ATOM 1345 N N . LEU A 1 171 ? -24.060 -0.746 -7.497 1.00 92.19 171 LEU A N 1
ATOM 1346 C CA . LEU A 1 171 ? -24.655 -2.067 -7.348 1.00 92.19 171 LEU A CA 1
ATOM 1347 C C . LEU A 1 171 ? -24.238 -2.735 -6.032 1.00 92.19 171 LEU A C 1
ATOM 1349 O O . LEU A 1 171 ? -23.059 -2.805 -5.690 1.00 92.19 171 LEU A O 1
ATOM 1353 N N . PHE A 1 172 ? -25.218 -3.283 -5.308 1.00 91.94 172 PHE A N 1
ATOM 1354 C CA . PHE A 1 172 ? -25.023 -3.889 -3.991 1.00 91.94 172 PHE A CA 1
ATOM 1355 C C . PHE A 1 172 ? -25.745 -5.236 -3.841 1.00 91.94 172 PHE A C 1
ATOM 1357 O O . PHE A 1 172 ? -26.838 -5.457 -4.382 1.00 91.94 172 PHE A O 1
ATOM 1364 N N . CYS A 1 173 ? -25.160 -6.139 -3.050 1.00 93.44 173 CYS A N 1
ATOM 1365 C CA . CYS A 1 173 ? -25.864 -7.302 -2.514 1.00 93.44 173 CYS A CA 1
ATOM 1366 C C . CYS A 1 173 ? -26.729 -6.882 -1.307 1.00 93.44 173 CYS A C 1
ATOM 1368 O O . CYS A 1 173 ? -26.594 -5.779 -0.772 1.00 93.44 173 CYS A O 1
ATOM 1370 N N . ARG A 1 174 ? -27.629 -7.756 -0.836 1.00 91.00 174 ARG A N 1
ATOM 1371 C CA . ARG A 1 174 ? -28.526 -7.417 0.291 1.00 91.00 174 ARG A CA 1
ATOM 1372 C C . ARG A 1 174 ? -27.783 -7.136 1.598 1.00 91.00 174 ARG A C 1
ATOM 1374 O O . ARG A 1 174 ? -28.259 -6.315 2.373 1.00 91.00 174 ARG A O 1
ATOM 1381 N N . GLY A 1 175 ? -26.675 -7.837 1.850 1.00 91.06 175 GLY A N 1
ATOM 1382 C CA . GLY A 1 175 ? -25.883 -7.685 3.075 1.00 91.06 175 GLY A CA 1
ATOM 1383 C C . GLY A 1 175 ? -25.186 -6.332 3.113 1.00 91.06 175 GLY A C 1
ATOM 1384 O O . GLY A 1 175 ? -25.481 -5.513 3.976 1.00 91.06 175 GLY A O 1
ATOM 1385 N N . CYS A 1 176 ? -24.368 -6.065 2.095 1.00 91.75 176 CYS A N 1
ATOM 1386 C CA . CYS A 1 176 ? -23.630 -4.815 1.948 1.00 91.75 176 CYS A CA 1
ATOM 1387 C C . CYS A 1 176 ? -24.544 -3.588 1.852 1.00 91.75 176 CYS A C 1
ATOM 1389 O O . CYS A 1 176 ? -24.246 -2.554 2.441 1.00 91.75 176 CYS A O 1
ATOM 1391 N N . PHE A 1 177 ? -25.690 -3.696 1.164 1.00 90.25 177 PHE A N 1
ATOM 1392 C CA . PHE A 1 177 ? -26.651 -2.594 1.135 1.00 90.25 177 PHE A CA 1
ATOM 1393 C C . PHE A 1 177 ? -27.162 -2.273 2.541 1.00 90.25 177 PHE A C 1
ATOM 1395 O O . PHE A 1 177 ? -27.164 -1.116 2.936 1.00 90.25 177 PHE A O 1
ATOM 1402 N N . LYS A 1 178 ? -27.550 -3.297 3.308 1.00 89.50 178 LYS A N 1
ATOM 1403 C CA . LYS A 1 178 ? -28.070 -3.117 4.661 1.00 89.50 178 LYS A CA 1
ATOM 1404 C C . LYS A 1 178 ? -27.032 -2.484 5.586 1.00 89.50 178 LYS A C 1
ATOM 1406 O O . LYS A 1 178 ? -27.348 -1.531 6.277 1.00 89.50 178 LYS A O 1
ATOM 1411 N N . GLU A 1 179 ? -25.803 -2.982 5.569 1.00 88.50 179 GLU A N 1
ATOM 1412 C CA . GLU A 1 179 ? -24.725 -2.459 6.417 1.00 88.50 179 GLU A CA 1
ATOM 1413 C C . GLU A 1 179 ? -24.389 -0.999 6.092 1.00 88.50 179 GLU A C 1
ATOM 1415 O O . GLU A 1 179 ? -24.206 -0.196 6.998 1.00 88.50 179 GLU A O 1
ATOM 1420 N N . CYS A 1 180 ? -24.362 -0.624 4.811 1.00 83.38 180 CYS A N 1
ATOM 1421 C CA . CYS A 1 180 ? -23.967 0.729 4.414 1.00 83.38 180 CYS A CA 1
ATOM 1422 C C . CYS A 1 180 ? -25.129 1.732 4.334 1.00 83.38 180 CYS A C 1
ATOM 1424 O O . CYS A 1 180 ? -24.877 2.932 4.312 1.00 83.38 180 CYS A O 1
ATOM 1426 N N . HIS A 1 181 ? -26.384 1.273 4.255 1.00 84.62 181 HIS A N 1
ATOM 1427 C CA . HIS A 1 181 ? -27.548 2.147 4.050 1.00 84.62 181 HIS A CA 1
ATOM 1428 C C . HIS A 1 181 ? -28.592 2.094 5.172 1.00 84.62 181 HIS A C 1
ATOM 1430 O O . HIS A 1 181 ? -29.439 2.986 5.216 1.00 84.62 181 HIS A O 1
ATOM 1436 N N . ASP A 1 182 ? -28.554 1.116 6.090 1.00 75.06 182 ASP A N 1
ATOM 1437 C CA . ASP A 1 182 ? -29.415 1.152 7.283 1.00 75.06 182 ASP A CA 1
ATOM 1438 C C . ASP A 1 182 ? -28.797 1.973 8.423 1.00 75.06 182 ASP A C 1
ATOM 1440 O O . ASP A 1 182 ? -29.560 2.449 9.262 1.00 75.06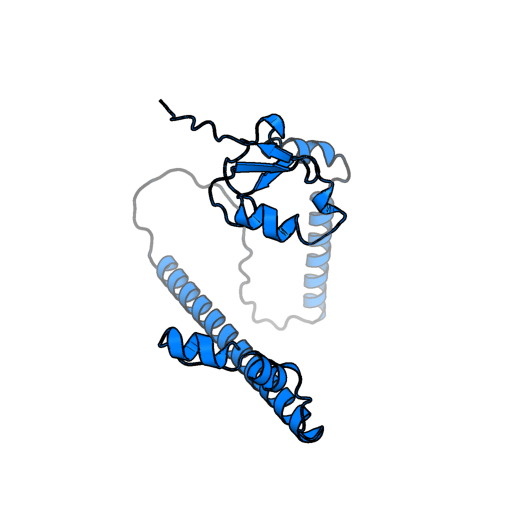 182 ASP A O 1
ATOM 1444 N N . ASP A 1 183 ? -27.476 2.162 8.490 1.00 72.62 183 ASP A N 1
ATOM 1445 C CA . ASP A 1 183 ? -26.828 2.747 9.676 1.00 72.62 183 ASP A CA 1
ATOM 1446 C C . ASP A 1 183 ? -26.825 4.291 9.699 1.00 72.62 183 ASP A C 1
ATOM 1448 O O . ASP A 1 183 ? -26.958 4.871 10.779 1.00 72.62 183 ASP A O 1
ATOM 1452 N N . ASP A 1 184 ? -26.803 4.964 8.540 1.00 74.88 184 ASP A N 1
ATOM 1453 C CA . ASP A 1 184 ? -26.802 6.435 8.453 1.00 74.88 184 ASP A CA 1
ATOM 1454 C C . ASP A 1 184 ? -28.094 7.014 7.844 1.00 74.88 184 ASP A C 1
ATOM 1456 O O . ASP A 1 184 ? -28.600 6.569 6.811 1.00 74.88 184 ASP A O 1
ATOM 1460 N N . GLU A 1 185 ? -28.602 8.091 8.452 1.00 74.31 185 GLU A N 1
ATOM 1461 C CA . GLU A 1 185 ? -29.828 8.799 8.034 1.00 74.31 185 GLU A CA 1
ATOM 1462 C C . GLU A 1 185 ? -29.749 9.423 6.630 1.00 74.31 185 GLU A C 1
ATOM 1464 O O . GLU A 1 185 ? -30.782 9.632 5.983 1.00 74.31 185 GLU A O 1
ATOM 1469 N N . ASP A 1 186 ? -28.540 9.718 6.151 1.00 78.75 186 ASP A N 1
ATOM 1470 C CA . ASP A 1 186 ? -28.322 10.269 4.813 1.00 78.75 186 ASP A CA 1
ATOM 1471 C C . ASP A 1 186 ? -28.453 9.180 3.736 1.00 78.75 186 ASP A C 1
ATOM 1473 O O . ASP A 1 186 ? -29.140 9.389 2.732 1.00 78.75 186 ASP A O 1
ATOM 1477 N N . TYR A 1 187 ? -27.924 7.978 3.991 1.00 78.88 187 TYR A N 1
ATOM 1478 C CA . TYR A 1 187 ? -27.991 6.848 3.057 1.00 78.88 187 TYR A CA 1
ATOM 1479 C C . TYR A 1 187 ? -29.371 6.174 3.020 1.00 78.88 187 TYR A C 1
ATOM 1481 O O . TYR A 1 187 ? -29.785 5.685 1.967 1.00 78.88 187 TYR A O 1
ATOM 1489 N N . ARG A 1 188 ? -30.156 6.236 4.107 1.00 80.00 188 ARG A N 1
ATOM 1490 C CA . ARG A 1 188 ? -31.550 5.735 4.142 1.00 80.00 188 ARG A CA 1
ATOM 1491 C C . ARG A 1 188 ? -32.490 6.421 3.150 1.00 80.00 188 ARG A C 1
ATOM 1493 O O . ARG A 1 188 ? -33.529 5.865 2.798 1.00 80.00 188 ARG A O 1
ATOM 1500 N N . LYS A 1 189 ? -32.164 7.644 2.725 1.00 84.19 189 LYS A N 1
ATOM 1501 C CA . LYS A 1 189 ? -32.977 8.424 1.775 1.00 84.19 189 LYS A CA 1
ATOM 1502 C C . LYS A 1 189 ? -32.657 8.099 0.322 1.00 84.19 189 LYS A C 1
ATOM 1504 O O . LYS A 1 189 ? -33.349 8.593 -0.568 1.00 84.19 189 LYS A O 1
ATOM 1509 N N . HIS A 1 190 ? -31.616 7.309 0.070 1.00 88.12 190 HIS A N 1
ATOM 1510 C CA . HIS A 1 190 ? -31.235 6.955 -1.284 1.00 88.12 190 HIS A CA 1
ATOM 1511 C C . HIS A 1 190 ? -32.329 6.114 -1.952 1.00 88.12 190 HIS A C 1
ATOM 1513 O O . HIS A 1 190 ? -32.805 5.117 -1.408 1.00 88.12 190 HIS A O 1
ATOM 1519 N N . GLU A 1 191 ? -32.729 6.511 -3.161 1.00 87.75 191 GLU A N 1
ATOM 1520 C CA . GLU A 1 191 ? -33.694 5.749 -3.950 1.00 87.75 191 GLU A CA 1
ATOM 1521 C C . GLU A 1 191 ? -33.053 4.441 -4.433 1.00 87.75 191 GLU A C 1
ATOM 1523 O O . GLU A 1 191 ? -31.988 4.448 -5.059 1.00 87.75 191 GLU A O 1
ATOM 1528 N N . ILE A 1 192 ? -33.721 3.316 -4.172 1.00 90.50 192 ILE A N 1
ATOM 1529 C CA . ILE A 1 192 ? -33.274 1.989 -4.598 1.00 90.50 192 ILE A CA 1
ATOM 1530 C C . ILE A 1 192 ? -34.142 1.415 -5.710 1.00 90.50 192 ILE A C 1
ATOM 1532 O O . ILE A 1 192 ? -35.370 1.518 -5.692 1.00 90.50 192 ILE A O 1
ATOM 1536 N N . LYS A 1 193 ? -33.497 0.735 -6.658 1.00 90.75 193 LYS A N 1
ATOM 1537 C CA . LYS A 1 193 ? -34.147 -0.026 -7.727 1.00 90.75 193 LYS A CA 1
ATOM 1538 C C . LYS A 1 193 ? -33.685 -1.482 -7.675 1.00 90.75 193 LYS A C 1
ATOM 1540 O O . LYS A 1 193 ? -32.501 -1.735 -7.457 1.00 90.75 193 LYS A O 1
ATOM 1545 N N . PRO A 1 194 ? -34.584 -2.461 -7.872 1.00 89.62 194 PRO A N 1
ATOM 1546 C CA . PRO A 1 194 ? -34.172 -3.853 -7.974 1.00 89.62 194 PRO A CA 1
ATOM 1547 C C . PRO A 1 194 ? -33.308 -4.032 -9.226 1.00 89.62 194 PRO A C 1
ATOM 1549 O O . PRO A 1 194 ? -33.720 -3.667 -10.328 1.00 89.62 194 PRO A O 1
ATOM 1552 N N . PHE A 1 195 ? -32.117 -4.597 -9.054 1.00 87.00 195 PHE A N 1
ATOM 1553 C CA . PHE A 1 195 ? -31.231 -4.939 -10.158 1.00 87.00 195 PHE A CA 1
ATOM 1554 C C . PHE A 1 195 ? -31.335 -6.432 -10.459 1.00 87.00 195 PHE A C 1
ATOM 1556 O O . PHE A 1 195 ? -31.360 -7.268 -9.556 1.00 87.00 195 PHE A O 1
ATOM 1563 N N . LYS A 1 196 ? -31.410 -6.765 -11.747 1.00 83.75 196 LYS A N 1
ATOM 1564 C CA . LYS A 1 196 ? -31.361 -8.141 -12.229 1.00 83.75 196 LYS A CA 1
ATOM 1565 C C . LYS A 1 196 ? -30.291 -8.219 -13.303 1.00 83.75 196 LYS A C 1
ATOM 1567 O O . LYS A 1 196 ? -30.468 -7.649 -14.378 1.00 83.75 196 LYS A O 1
ATOM 1572 N N . ALA A 1 197 ? -29.211 -8.933 -13.003 1.00 77.31 197 ALA A N 1
ATOM 1573 C CA . ALA A 1 197 ? -28.150 -9.196 -13.958 1.00 77.31 197 ALA A CA 1
ATOM 1574 C C . ALA A 1 197 ? -28.724 -9.866 -15.216 1.00 77.31 197 ALA A C 1
ATOM 1576 O O . ALA A 1 197 ? -29.388 -10.906 -15.144 1.00 77.31 197 ALA A O 1
ATOM 1577 N N . VAL A 1 198 ? -28.493 -9.257 -16.379 1.00 69.56 198 VAL A N 1
ATOM 1578 C CA . VAL A 1 198 ? -28.753 -9.900 -17.666 1.00 69.56 198 VAL A CA 1
ATOM 1579 C C . VAL A 1 198 ? -27.486 -10.661 -18.017 1.00 69.56 198 VAL A C 1
ATOM 1581 O O . VAL A 1 198 ? -26.530 -10.080 -18.519 1.00 69.56 198 VAL A O 1
ATOM 1584 N N . ASN A 1 199 ? -27.465 -11.961 -17.726 1.00 59.78 199 ASN A N 1
ATOM 1585 C CA . ASN A 1 199 ? -26.367 -12.828 -18.138 1.00 59.78 199 ASN A CA 1
ATOM 1586 C C . ASN A 1 199 ? -26.362 -12.893 -19.669 1.00 59.78 199 ASN A C 1
ATOM 1588 O O . ASN A 1 199 ? -27.090 -13.690 -20.263 1.00 59.78 199 ASN A O 1
ATOM 1592 N N . LYS A 1 200 ? -25.568 -12.040 -20.321 1.00 54.41 200 LYS A N 1
ATOM 1593 C CA . LYS A 1 200 ? -25.262 -12.177 -21.742 1.00 54.41 200 LYS A CA 1
ATOM 1594 C C . LYS A 1 200 ? -24.360 -13.400 -21.876 1.00 54.41 200 LYS A C 1
ATOM 1596 O O . LYS A 1 200 ? -23.139 -13.299 -21.814 1.00 54.41 200 LYS A O 1
ATOM 1601 N N . THR A 1 201 ? -24.957 -14.582 -22.010 1.00 47.44 201 THR A N 1
ATOM 1602 C CA . THR A 1 201 ? -24.228 -15.753 -22.494 1.00 47.44 201 THR A CA 1
ATOM 1603 C C . THR A 1 201 ? -23.734 -15.393 -23.892 1.00 47.44 201 THR A C 1
ATOM 1605 O O . THR A 1 201 ? -24.538 -15.322 -24.823 1.00 47.44 201 THR A O 1
ATOM 1608 N N . LYS A 1 202 ? -22.440 -15.074 -24.023 1.00 45.03 202 LYS A N 1
ATOM 1609 C CA . LYS A 1 202 ? -21.762 -14.955 -25.319 1.00 45.03 202 LYS A CA 1
ATOM 1610 C C . LYS A 1 202 ? -22.050 -16.250 -26.084 1.00 45.03 202 LYS A C 1
ATOM 1612 O O . LYS A 1 202 ? -21.635 -17.318 -25.637 1.00 45.03 202 LYS A O 1
ATOM 1617 N N . SER A 1 203 ? -22.843 -16.142 -27.147 1.00 36.59 203 SER A N 1
ATOM 1618 C CA . SER A 1 203 ? -23.134 -17.222 -28.089 1.00 36.59 203 SER A CA 1
ATOM 1619 C C . SER A 1 203 ? -22.319 -17.041 -29.354 1.00 36.59 203 SER A C 1
ATOM 1621 O O . SER A 1 203 ? -21.937 -15.885 -29.641 1.00 36.59 203 SER A O 1
#

Secondary structure (DSSP, 8-state):
-HHHHHHHTT-----HHHHHHHHHSPPP-S-HHHHHHHHHHHHHHHHHHHHHHHHHHHHHHHHHHHHHHHHHTS-----------------------S---HHHHHHHHHHHHHHHHHHHHHH--SS-THHHHTTS-PPPPPPTTTS---SB-TTT-SBP-EEETTTTTEEE-HHHHHHHHSS-TTGGGS-EEE---------

InterPro domains:
  IPR044553 ANCHR, B-box-type 1 zinc finger domain [cd19817] (150-195)

Foldseek 3Di:
DQCVVCVVVVHDDDPVVVVCCVPVVDDDPDDPVVVVVVVVVVVVVVVVVVVVVVVVVVVVVVVVVVVVVVVVPDPDPDDDDDDDDDDDDDPDPPDDPDPQDPVNVVVVVVVVVVVVVVVVCVVDPVPDPPVVVVPPPPPDPPDPVPPPPDQAAPPPRHGFFKFWVQVVRGTHDPVVLCVVQVPDPVSVPTDIDTDDDDPPPPD